Protein AF-A0A6N2CUM7-F1 (afdb_monomer)

Sequence (238 aa):
MTEKKLIKEIVDYFEENIFNNHVENSLKKNSKLKTYNINPIVVKYLSKVLEGAYTPEGVAKALYYPRVLGTSINTSFGTRIQNMFVELNLASGSLIKGMDIEFVDKIDDRKKWCQLKSGPNTINSEDVKPLIQKFTKTITLARTNNAFKGISNTDFIVGVLYGEPSELSMHYKTIDKTHPVIIGKEFWHRVTGFPNFYNKLVKELHKSINNVDTKNLINKGCDDLAKEIKSSPLFDFS

Secondary structure (DSSP, 8-state):
--HHHHHHHHHHHHIIIIIIHHHHHHHHTTT-GGG----HHHHHHHHHHHHSS--HHHHHHHHHHHIIIIIIHHHHHHHHHHHHHHHTTSSEEP-SBTB-EEEE-TTT--EEEEEEESSTT---HHHHHHHHHHHHHHHHHHHHTT-STT--GGGEEEEE-SS-GGG--HHHHHHHTTS-EEEHHHHHHHHHS-TTHHHHHHHHHHHHHTT---TTHHHHHHHHHHHHHHT-TT----

Solvent-accessible surface area (backbone atoms only — not comparable to full-atom values): 12873 Å² total; per-residue (Å²): 137,54,72,69,57,52,44,50,55,53,43,54,47,42,46,56,68,40,53,51,45,46,41,50,40,33,49,69,50,62,21,36,68,89,76,58,90,81,56,72,68,60,40,46,52,40,1,29,72,74,60,75,38,66,42,40,59,21,37,18,48,53,55,34,48,58,38,54,80,36,57,55,46,55,54,47,46,51,58,47,49,60,49,46,35,39,78,70,68,60,25,41,70,40,90,51,92,84,34,55,30,30,36,58,28,56,78,80,72,43,68,33,42,25,32,75,39,66,39,47,77,75,71,51,79,81,50,45,61,59,50,53,52,50,52,53,50,52,53,51,52,34,52,75,68,65,74,43,86,87,76,52,57,78,29,39,31,37,38,21,64,38,63,54,81,88,61,45,31,72,54,52,61,58,44,39,78,65,28,42,64,35,42,11,49,59,33,45,18,29,57,69,57,39,83,61,45,45,66,53,40,53,55,52,42,55,59,51,58,76,69,60,80,54,82,59,30,71,59,54,14,29,53,50,20,14,55,51,47,67,73,31,89,90,57,82,76,123

pLDDT: mean 94.92, std 4.49, range [71.44, 98.62]

Mean predicted aligned error: 4.07 Å

Foldseek 3Di:
DDLVVLLVLVLVLCQPQQQVVLLVCLQPPLLDPVNDDDDPVVLQVQLCVVPVARALLSSLCSRSCCCSVPDVRQVSVVVSVLVSCCVSVLFNQDPQPQFSTWAQFLPPRDIAREHEDAAQPRDDPVVQVVLLVSLVVVQVVCVVVVVDPPDALQRYEYEHAEDDPVSHDVSQVSNCVRYNYAYHQRSCCRSPVDNCSRVVSVVVSVVSVVPRDSVVSSVNSSVSSSVVSVPDPVDDRD

Nearest PDB structures (foldseek):
  4s3a-assembly1_A  TM=2.292E-01  e=5.883E-01  Thermus thermophilus HB8
  1yvu-assembly1_A  TM=3.284E-01  e=6.845E+00  Aquifex aeolicus VF5
  2y0f-assembly1_D  TM=1.874E-01  e=2.764E+00  Thermus thermophilus HB27
  8k2n-assembly1_B  TM=3.604E-01  e=9.944E+00  Lacticaseibacillus yichunensis

Structure (mmCIF, N/CA/C/O backbone):
data_AF-A0A6N2CUM7-F1
#
_entry.id   AF-A0A6N2CUM7-F1
#
loop_
_atom_site.group_PDB
_atom_site.id
_atom_site.type_symbol
_atom_site.label_atom_id
_atom_site.label_alt_id
_atom_site.label_comp_id
_atom_site.label_asym_id
_atom_site.label_entity_id
_atom_site.label_seq_id
_atom_site.pdbx_PDB_ins_code
_atom_site.Cartn_x
_atom_site.Cartn_y
_atom_site.Cartn_z
_atom_site.occupancy
_atom_site.B_iso_or_equiv
_atom_site.auth_seq_id
_atom_site.auth_comp_id
_atom_site.auth_asym_id
_atom_site.auth_atom_id
_atom_site.pdbx_PDB_model_num
ATOM 1 N N . MET A 1 1 ? -21.206 13.796 8.495 1.00 81.88 1 MET A N 1
ATOM 2 C CA . MET A 1 1 ? -20.864 13.472 7.091 1.00 81.88 1 MET A CA 1
ATOM 3 C C . MET A 1 1 ? -21.692 12.273 6.649 1.00 81.88 1 MET A C 1
ATOM 5 O O . MET A 1 1 ? -21.893 11.387 7.467 1.00 81.88 1 MET A O 1
ATOM 9 N N . THR A 1 2 ? -22.229 12.253 5.425 1.00 94.81 2 THR A N 1
ATOM 10 C CA . THR A 1 2 ? -23.015 11.105 4.927 1.00 94.81 2 THR A CA 1
ATOM 11 C C . THR A 1 2 ? -22.099 10.015 4.368 1.00 94.81 2 THR A C 1
ATOM 13 O O . THR A 1 2 ? -21.007 10.322 3.891 1.00 94.81 2 THR A O 1
ATOM 16 N N . GLU A 1 3 ? -22.559 8.758 4.365 1.00 97.25 3 GLU A N 1
ATOM 17 C CA . GLU A 1 3 ? -21.832 7.613 3.785 1.00 97.25 3 GLU A CA 1
ATOM 18 C C . GLU A 1 3 ? -21.384 7.897 2.341 1.00 97.25 3 GLU A C 1
ATOM 20 O O . GLU A 1 3 ? -20.215 7.741 2.002 1.00 97.25 3 GLU A O 1
ATOM 25 N N . LYS A 1 4 ? -22.302 8.396 1.499 1.00 97.69 4 LYS A N 1
ATOM 26 C CA . LYS A 1 4 ? -22.029 8.709 0.088 1.00 97.69 4 LYS A CA 1
ATOM 27 C C . LYS A 1 4 ? -20.972 9.803 -0.079 1.00 97.69 4 LYS A C 1
ATOM 29 O O . LYS A 1 4 ? -20.134 9.692 -0.968 1.00 97.69 4 LYS A O 1
ATOM 34 N N . LYS A 1 5 ? -21.020 10.854 0.750 1.00 97.62 5 LYS A N 1
ATOM 35 C CA . LYS A 1 5 ? -20.035 11.942 0.699 1.00 97.62 5 LYS A CA 1
ATOM 36 C C . LYS A 1 5 ? -18.646 11.425 1.075 1.00 97.62 5 LYS A C 1
ATOM 38 O O . LYS A 1 5 ? -17.705 11.679 0.338 1.00 97.62 5 LYS A O 1
ATOM 43 N N . LEU A 1 6 ? -18.552 10.640 2.147 1.00 97.88 6 LEU A N 1
ATOM 44 C CA . LEU A 1 6 ? -17.282 10.070 2.588 1.00 97.88 6 LEU A CA 1
ATOM 45 C C . LEU A 1 6 ? -16.686 9.104 1.550 1.00 97.88 6 LEU A C 1
ATOM 47 O O . LEU A 1 6 ? -15.494 9.166 1.280 1.00 97.88 6 LEU A O 1
ATOM 51 N N . ILE A 1 7 ? -17.503 8.242 0.931 1.00 98.44 7 ILE A N 1
ATOM 52 C CA . ILE A 1 7 ? -17.029 7.367 -0.157 1.00 98.44 7 ILE A CA 1
ATOM 53 C C . ILE A 1 7 ? -16.440 8.202 -1.292 1.00 98.44 7 ILE A C 1
ATOM 55 O O . ILE A 1 7 ? -15.363 7.875 -1.778 1.00 98.44 7 ILE A O 1
ATOM 59 N N . LYS A 1 8 ? -17.121 9.283 -1.693 1.00 98.19 8 LYS A N 1
ATOM 60 C CA . LYS A 1 8 ? -16.621 10.169 -2.747 1.00 98.19 8 LYS A CA 1
ATOM 61 C C . LYS A 1 8 ? -15.267 10.778 -2.368 1.00 98.19 8 LYS A C 1
ATOM 63 O O . LYS A 1 8 ? -14.346 10.699 -3.164 1.00 98.19 8 LYS A O 1
ATOM 68 N N . GLU A 1 9 ? -15.136 11.323 -1.160 1.00 98.25 9 GLU A N 1
ATOM 69 C CA . GLU A 1 9 ? -13.882 11.933 -0.691 1.00 98.25 9 GLU A CA 1
ATOM 70 C C . GLU A 1 9 ? -12.721 10.926 -0.654 1.00 98.25 9 GLU A C 1
ATOM 72 O O . GLU A 1 9 ? -11.610 11.255 -1.059 1.00 98.25 9 GLU A O 1
ATOM 77 N N . ILE A 1 10 ? -12.975 9.677 -0.242 1.00 97.88 10 ILE A N 1
ATOM 78 C CA . ILE A 1 10 ? -11.961 8.613 -0.295 1.00 97.88 10 ILE A CA 1
ATOM 79 C C . ILE A 1 10 ? -11.594 8.268 -1.745 1.00 97.88 10 ILE A C 1
ATOM 81 O O . ILE A 1 10 ? -10.416 8.098 -2.048 1.00 97.88 10 ILE A O 1
ATOM 85 N N . VAL A 1 11 ? -12.573 8.146 -2.645 1.00 98.12 11 VAL A N 1
ATOM 86 C CA . VAL A 1 11 ? -12.312 7.837 -4.062 1.00 98.12 11 VAL A CA 1
ATOM 87 C C . VAL A 1 11 ? -11.476 8.940 -4.711 1.00 98.12 11 VAL A C 1
ATOM 89 O O . VAL A 1 11 ? -10.449 8.631 -5.312 1.00 98.12 11 VAL A O 1
ATOM 92 N N . ASP A 1 12 ? -11.852 10.207 -4.512 1.00 97.88 12 ASP A N 1
ATOM 93 C CA . ASP A 1 12 ? -11.097 11.363 -5.008 1.00 97.88 12 ASP A CA 1
ATOM 94 C C . ASP A 1 12 ? -9.646 11.330 -4.476 1.00 97.88 12 ASP A C 1
ATOM 96 O O . ASP A 1 12 ? -8.687 11.525 -5.225 1.00 97.88 12 ASP A O 1
ATOM 100 N N . TYR A 1 13 ? -9.464 10.994 -3.190 1.00 97.94 13 TYR A N 1
ATOM 101 C CA . TYR A 1 13 ? -8.136 10.866 -2.588 1.00 97.94 13 TYR A CA 1
ATOM 102 C C . TYR A 1 13 ? -7.287 9.783 -3.266 1.00 97.94 13 TYR A C 1
ATOM 104 O O . TYR A 1 13 ? -6.101 10.001 -3.525 1.00 97.94 13 TYR A O 1
ATOM 112 N N . PHE A 1 14 ? -7.868 8.612 -3.547 1.00 97.19 14 PHE A N 1
ATOM 113 C CA . PHE A 1 14 ? -7.171 7.516 -4.225 1.00 97.19 14 PHE A CA 1
ATOM 114 C C . PHE A 1 14 ? -6.741 7.908 -5.639 1.00 97.19 14 PHE A C 1
ATOM 116 O O . PHE A 1 14 ? -5.598 7.639 -6.020 1.00 97.19 14 PHE A O 1
ATOM 123 N N . GLU A 1 15 ? -7.623 8.557 -6.398 1.00 96.75 15 GLU A N 1
ATOM 124 C CA . GLU A 1 15 ? -7.324 9.027 -7.752 1.00 96.75 15 GLU A CA 1
ATOM 125 C C . GLU A 1 15 ? -6.107 9.948 -7.764 1.00 96.75 15 GLU A C 1
ATOM 127 O O . GLU A 1 15 ? -5.138 9.700 -8.484 1.00 96.75 15 GLU A O 1
ATOM 132 N N . GLU A 1 16 ? -6.124 10.976 -6.921 1.00 95.94 16 GLU A N 1
ATOM 133 C CA . GLU A 1 16 ? -5.079 11.992 -6.891 1.00 95.94 16 GLU A CA 1
ATOM 134 C C . GLU A 1 16 ? -3.769 11.458 -6.294 1.00 95.94 16 GLU A C 1
ATOM 136 O O . GLU A 1 16 ? -2.702 11.522 -6.913 1.00 95.94 16 GLU A O 1
ATOM 141 N N . ASN A 1 17 ? -3.838 10.892 -5.089 1.00 96.00 17 ASN A N 1
ATOM 142 C CA . ASN A 1 17 ? -2.653 10.654 -4.269 1.00 96.00 17 ASN A CA 1
ATOM 143 C C . ASN A 1 17 ? -2.016 9.281 -4.486 1.00 96.00 17 ASN A C 1
ATOM 145 O O . ASN A 1 17 ? -0.839 9.090 -4.145 1.00 96.00 17 ASN A O 1
ATOM 149 N N . ILE A 1 18 ? -2.769 8.328 -5.043 1.00 96.06 18 ILE A N 1
ATOM 150 C CA . ILE A 1 18 ? -2.308 6.957 -5.269 1.00 96.06 18 ILE A CA 1
ATOM 151 C C . ILE A 1 18 ? -2.187 6.683 -6.765 1.00 96.06 18 ILE A C 1
ATOM 153 O O . ILE A 1 18 ? -1.074 6.431 -7.224 1.00 96.06 18 ILE A O 1
ATOM 157 N N . PHE A 1 19 ? -3.277 6.752 -7.531 1.00 96.44 19 PHE A N 1
ATOM 158 C CA . PHE A 1 19 ? -3.274 6.342 -8.939 1.00 96.44 19 PHE A CA 1
ATOM 159 C C . PHE A 1 19 ? -2.474 7.311 -9.815 1.00 96.44 19 PHE A C 1
ATOM 161 O O . PHE A 1 19 ? -1.460 6.917 -10.392 1.00 96.44 19 PHE A O 1
ATOM 168 N N . ASN A 1 20 ? -2.845 8.591 -9.850 1.00 95.81 20 ASN A N 1
ATOM 169 C CA . ASN A 1 20 ? -2.167 9.588 -10.683 1.00 95.81 20 ASN A CA 1
ATOM 170 C C . ASN A 1 20 ? -0.705 9.774 -10.262 1.00 95.81 20 ASN A C 1
ATOM 172 O O . ASN A 1 20 ? 0.204 9.762 -11.095 1.00 95.81 20 ASN A O 1
ATOM 176 N N . ASN A 1 21 ? -0.454 9.846 -8.955 1.00 95.69 21 ASN A N 1
ATOM 177 C CA . ASN A 1 21 ? 0.899 9.925 -8.417 1.00 95.69 21 ASN A CA 1
ATOM 178 C C . ASN A 1 21 ? 1.752 8.684 -8.768 1.00 95.69 21 ASN A C 1
ATOM 180 O O . ASN A 1 21 ? 2.948 8.813 -9.039 1.00 95.69 21 ASN A O 1
ATOM 184 N N . HIS A 1 22 ? 1.183 7.473 -8.796 1.00 97.31 22 HIS A N 1
ATOM 185 C CA . HIS A 1 22 ? 1.908 6.276 -9.245 1.00 97.31 22 HIS A CA 1
ATOM 186 C C . HIS A 1 22 ? 2.262 6.346 -10.731 1.00 97.31 22 HIS A C 1
ATOM 188 O O . HIS A 1 22 ? 3.413 6.067 -11.080 1.00 97.31 22 HIS A O 1
ATOM 194 N N . VAL A 1 23 ? 1.334 6.784 -11.587 1.00 97.62 23 VAL A N 1
ATOM 195 C CA . VAL A 1 23 ? 1.594 6.999 -13.021 1.0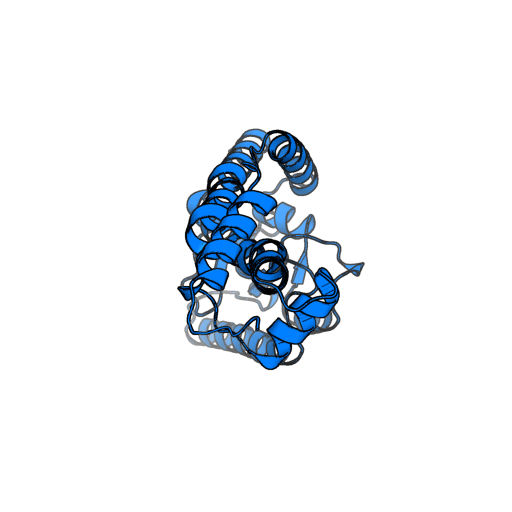0 97.62 23 VAL A CA 1
ATOM 196 C C . VAL A 1 23 ? 2.742 7.992 -13.215 1.00 97.62 23 VAL A C 1
ATOM 198 O O . VAL A 1 23 ? 3.698 7.716 -13.944 1.00 97.62 23 VAL A O 1
ATOM 201 N N . GLU A 1 24 ? 2.702 9.125 -12.515 1.00 97.12 24 GLU A N 1
ATOM 202 C CA . GLU A 1 24 ? 3.746 10.144 -12.607 1.00 97.12 24 GLU A CA 1
ATOM 203 C C . GLU A 1 24 ? 5.111 9.652 -12.127 1.00 97.12 24 GLU A C 1
ATOM 205 O O . GLU A 1 24 ? 6.117 9.843 -12.816 1.00 97.12 24 GLU A O 1
ATOM 210 N N . ASN A 1 25 ? 5.163 8.987 -10.973 1.00 96.94 25 ASN A N 1
ATOM 211 C CA . ASN A 1 25 ? 6.410 8.435 -10.449 1.00 96.94 25 ASN A CA 1
ATOM 212 C C . ASN A 1 25 ? 6.976 7.349 -11.364 1.00 96.94 25 ASN A C 1
ATOM 214 O O . ASN A 1 25 ? 8.194 7.269 -11.533 1.00 96.94 25 ASN A O 1
ATOM 218 N N . SER A 1 26 ? 6.110 6.555 -11.994 1.00 98.12 26 SER A N 1
ATOM 219 C CA . SER A 1 26 ? 6.511 5.530 -12.955 1.00 98.12 26 SER A CA 1
ATOM 220 C C . SER A 1 26 ? 7.220 6.138 -14.165 1.00 98.12 26 SER A C 1
ATOM 222 O O . SER A 1 26 ? 8.252 5.622 -14.592 1.00 98.12 26 SER A O 1
ATOM 224 N N . LEU A 1 27 ? 6.729 7.272 -14.666 1.00 97.81 27 LEU A N 1
ATOM 225 C CA . LEU A 1 27 ? 7.302 7.967 -15.821 1.00 97.81 27 LEU A CA 1
ATOM 226 C C . LEU A 1 27 ? 8.525 8.832 -15.486 1.00 97.81 27 LEU A C 1
ATOM 228 O O . LEU A 1 27 ? 9.425 8.948 -16.313 1.00 97.81 27 LEU A O 1
ATOM 232 N N . LYS A 1 28 ? 8.564 9.463 -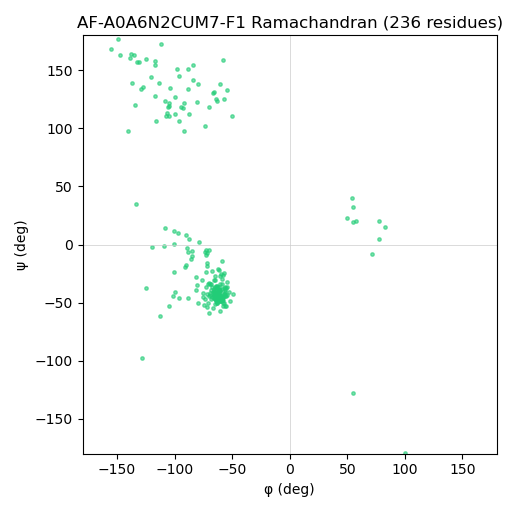14.306 1.00 96.31 28 LYS A N 1
ATOM 233 C CA . LYS A 1 28 ? 9.586 10.473 -13.965 1.00 96.31 28 LYS A CA 1
ATOM 234 C C . LYS A 1 28 ? 10.732 9.931 -13.115 1.00 96.31 28 LYS A C 1
ATOM 236 O O . LYS A 1 28 ? 11.875 10.339 -13.305 1.00 96.31 28 LYS A O 1
ATOM 241 N N . LYS A 1 29 ? 10.424 9.074 -12.138 1.00 96.81 29 LYS A N 1
ATOM 242 C CA . LYS A 1 29 ? 11.375 8.609 -11.117 1.00 96.81 29 LYS A CA 1
ATOM 243 C C . LYS A 1 29 ? 11.824 7.181 -11.384 1.00 96.81 29 LYS A C 1
ATOM 245 O O . LYS A 1 29 ? 13.019 6.923 -11.451 1.00 96.81 29 LYS A O 1
ATOM 250 N N . ASN A 1 30 ? 10.875 6.266 -11.560 1.00 97.38 30 ASN A N 1
ATOM 251 C CA . ASN A 1 30 ? 11.172 4.844 -11.724 1.00 97.38 30 ASN A CA 1
ATOM 252 C C . ASN A 1 30 ? 11.800 4.546 -13.095 1.00 97.38 30 ASN A C 1
ATOM 254 O O . ASN A 1 30 ? 12.445 3.522 -13.259 1.00 97.38 30 ASN A O 1
ATOM 258 N N . SER A 1 31 ? 11.675 5.439 -14.073 1.00 97.50 31 SER A N 1
ATOM 259 C CA . SER A 1 31 ? 12.351 5.331 -15.373 1.00 97.50 31 SER A CA 1
ATOM 260 C C . SER A 1 31 ? 13.830 5.746 -15.337 1.00 97.50 31 SER A C 1
ATOM 262 O O . SER A 1 31 ? 14.480 5.762 -16.376 1.00 97.50 31 SER A O 1
ATOM 264 N N . LYS A 1 32 ? 14.374 6.115 -14.166 1.00 98.06 32 LYS A N 1
ATOM 265 C CA . LYS A 1 32 ? 15.735 6.652 -14.026 1.00 98.06 32 LYS A CA 1
ATOM 266 C C . LYS A 1 32 ? 16.695 5.630 -13.451 1.00 98.06 32 LYS A C 1
ATOM 268 O O . LYS A 1 32 ? 16.524 5.196 -12.308 1.00 98.06 32 LYS A O 1
ATOM 273 N N . LEU A 1 33 ? 17.757 5.327 -14.197 1.00 97.56 33 LEU A N 1
ATOM 274 C CA . LEU A 1 33 ? 18.751 4.311 -13.850 1.00 97.56 33 LEU A CA 1
ATOM 275 C C . LEU A 1 33 ? 19.388 4.571 -12.480 1.00 97.56 33 LEU A C 1
ATOM 277 O O . LEU A 1 33 ? 19.532 3.656 -11.673 1.00 97.56 33 LEU A O 1
ATOM 281 N N . LYS A 1 34 ? 19.662 5.842 -12.162 1.00 96.88 34 LYS A N 1
ATOM 282 C CA . LYS A 1 34 ? 20.249 6.268 -10.878 1.00 96.88 34 LYS A CA 1
ATOM 283 C C . LYS A 1 34 ? 19.431 5.897 -9.633 1.00 96.88 34 LYS A C 1
ATOM 285 O O . LYS A 1 34 ? 19.924 6.033 -8.521 1.00 96.88 34 LYS A O 1
ATOM 290 N N . THR A 1 35 ? 18.166 5.505 -9.793 1.00 96.25 35 THR A N 1
ATOM 291 C CA . THR A 1 35 ? 17.285 5.129 -8.672 1.00 96.25 35 THR A CA 1
ATOM 292 C C . THR A 1 35 ? 17.369 3.646 -8.310 1.00 96.25 35 THR A C 1
ATOM 294 O O . THR A 1 35 ? 16.738 3.204 -7.345 1.00 96.25 35 THR A O 1
ATOM 297 N N . TYR A 1 36 ? 18.152 2.874 -9.063 1.00 96.75 36 TYR A N 1
ATOM 298 C CA . TYR A 1 36 ? 18.331 1.446 -8.865 1.00 96.75 36 TYR A CA 1
ATOM 299 C C . TYR A 1 36 ? 19.681 1.145 -8.219 1.00 96.75 36 TYR A C 1
ATOM 301 O O . TYR A 1 36 ? 20.715 1.653 -8.642 1.00 96.75 36 TYR A O 1
ATOM 309 N N . ASN A 1 37 ? 19.661 0.263 -7.220 1.00 95.00 37 ASN A N 1
ATOM 310 C CA . ASN A 1 37 ? 20.855 -0.428 -6.750 1.00 95.00 37 ASN A CA 1
ATOM 311 C C . ASN A 1 37 ? 20.897 -1.795 -7.441 1.00 95.00 37 ASN A C 1
ATOM 313 O O . ASN A 1 37 ? 20.054 -2.651 -7.164 1.00 95.00 37 ASN A O 1
ATOM 317 N N . ILE A 1 38 ? 21.799 -1.953 -8.406 1.00 96.00 38 ILE A N 1
ATOM 318 C CA . ILE A 1 38 ? 21.750 -3.049 -9.376 1.00 96.00 38 ILE A CA 1
ATOM 319 C C . ILE A 1 38 ? 22.714 -4.155 -8.962 1.00 96.00 38 ILE A C 1
ATOM 321 O O . ILE A 1 38 ? 23.905 -3.920 -8.785 1.00 96.00 38 ILE A O 1
ATOM 325 N N . ASN A 1 39 ? 22.206 -5.385 -8.878 1.00 95.69 39 ASN A N 1
ATOM 326 C CA . ASN A 1 39 ? 23.048 -6.573 -8.828 1.00 95.69 39 ASN A CA 1
ATOM 327 C C . ASN A 1 39 ? 23.352 -7.028 -10.272 1.00 95.69 39 ASN A C 1
ATOM 329 O O . ASN A 1 39 ? 22.428 -7.486 -10.955 1.00 95.69 39 ASN A O 1
ATOM 333 N N . PRO A 1 40 ? 24.609 -6.927 -10.746 1.00 92.94 40 PRO A N 1
ATOM 334 C CA . PRO A 1 40 ? 24.952 -7.171 -12.148 1.00 92.94 40 PRO A CA 1
ATOM 335 C C . PRO A 1 40 ? 24.743 -8.630 -12.581 1.00 92.94 40 PRO A C 1
ATOM 337 O O . PRO A 1 40 ? 24.388 -8.887 -13.730 1.00 92.94 40 PRO A O 1
ATOM 340 N N . ILE A 1 41 ? 24.897 -9.594 -11.666 1.00 95.12 41 ILE A N 1
ATOM 341 C CA . ILE A 1 41 ? 24.684 -11.017 -11.967 1.00 95.12 41 ILE A CA 1
ATOM 342 C C . ILE A 1 41 ? 23.190 -11.286 -12.162 1.00 95.12 41 ILE A C 1
ATOM 344 O O . ILE A 1 41 ? 22.774 -11.854 -13.173 1.00 95.12 41 ILE A O 1
ATOM 348 N N . VAL A 1 42 ? 22.374 -10.837 -11.204 1.00 97.12 42 VAL A N 1
ATOM 349 C CA . VAL A 1 42 ? 20.926 -11.080 -11.218 1.00 97.12 42 VAL A CA 1
ATOM 350 C C . VAL A 1 42 ? 20.276 -10.382 -12.407 1.00 97.12 42 VAL A C 1
ATOM 352 O O . VAL A 1 42 ? 19.462 -10.989 -13.096 1.00 97.12 42 VAL A O 1
ATOM 355 N N . VAL A 1 43 ? 20.654 -9.135 -12.703 1.00 97.00 43 VAL A N 1
ATOM 356 C CA . VAL A 1 43 ? 20.022 -8.386 -13.797 1.00 97.00 43 VAL A CA 1
ATOM 357 C C . VAL A 1 43 ? 20.360 -8.966 -15.175 1.00 97.00 43 VAL A C 1
ATOM 359 O O . VAL A 1 43 ? 19.492 -9.000 -16.044 1.00 97.00 43 VAL A O 1
ATOM 362 N N . LYS A 1 44 ? 21.575 -9.505 -15.369 1.00 97.31 44 LYS A N 1
ATOM 363 C CA . LYS A 1 44 ? 21.954 -10.211 -16.603 1.00 97.31 44 LYS A CA 1
ATOM 364 C C . LYS A 1 44 ? 21.141 -11.488 -16.792 1.00 97.31 44 LYS A C 1
ATOM 366 O O . LYS A 1 44 ? 20.637 -11.734 -17.887 1.00 97.31 44 LYS A O 1
ATOM 371 N N . TYR A 1 45 ? 20.975 -12.271 -15.726 1.00 98.25 45 TYR A N 1
ATOM 372 C CA . TYR A 1 45 ? 20.117 -13.455 -15.747 1.00 98.25 45 TYR A CA 1
ATOM 373 C C . TYR A 1 45 ? 18.660 -13.092 -16.065 1.00 98.25 45 TYR A C 1
ATOM 375 O O . TYR A 1 45 ? 18.071 -13.676 -16.969 1.00 98.25 45 TYR A O 1
ATOM 383 N N . LEU A 1 46 ? 18.094 -12.089 -15.390 1.00 98.25 46 LEU A N 1
ATOM 384 C CA . LEU A 1 46 ? 16.709 -11.670 -15.620 1.00 98.25 46 LEU A CA 1
ATOM 385 C C . LEU A 1 46 ? 16.489 -11.107 -17.030 1.00 98.25 46 LEU A C 1
ATOM 387 O O . LEU A 1 46 ? 15.464 -11.392 -17.638 1.00 98.25 46 LEU A O 1
ATOM 391 N N . SER A 1 47 ? 17.460 -10.377 -17.582 1.00 98.25 47 SER A N 1
ATOM 392 C CA . SER A 1 47 ? 17.438 -9.928 -18.980 1.00 98.25 47 SER A CA 1
ATOM 393 C C . SER A 1 47 ? 17.349 -11.123 -19.942 1.00 98.25 47 SER A C 1
ATOM 395 O O . SER A 1 47 ? 16.453 -11.168 -20.784 1.00 98.25 47 SER A O 1
ATOM 397 N N . LYS A 1 48 ? 18.174 -12.160 -19.727 1.00 97.88 48 LYS A N 1
ATOM 398 C CA . LYS A 1 48 ? 18.114 -13.420 -20.486 1.00 97.88 48 LYS A CA 1
ATOM 399 C C . LYS A 1 48 ? 16.776 -14.148 -20.332 1.00 97.88 48 LYS A C 1
ATOM 401 O O . LYS A 1 48 ? 16.296 -14.705 -21.311 1.00 97.88 48 LYS A O 1
ATOM 406 N N . VAL A 1 49 ? 16.175 -14.148 -19.142 1.00 98.25 49 VAL A N 1
ATOM 407 C CA . VAL A 1 49 ? 14.853 -14.759 -18.907 1.00 98.25 49 VAL A CA 1
ATOM 408 C C . VAL A 1 49 ? 13.749 -14.020 -19.666 1.00 98.25 49 VAL A C 1
ATOM 410 O O . VAL A 1 49 ? 12.853 -14.662 -20.202 1.00 98.25 49 VAL A O 1
ATOM 413 N N . LEU A 1 50 ? 13.805 -12.688 -19.713 1.00 97.56 50 LEU A N 1
ATOM 414 C CA . LEU A 1 50 ? 12.754 -11.859 -20.309 1.00 97.56 50 LEU A CA 1
ATOM 415 C C . LEU A 1 50 ? 12.866 -11.756 -21.837 1.00 97.56 50 LEU A C 1
ATOM 417 O O . LEU A 1 50 ? 11.846 -11.806 -22.514 1.00 97.56 50 LEU A O 1
ATOM 421 N N . GLU A 1 51 ? 14.084 -11.647 -22.377 1.00 96.50 51 GLU A N 1
ATOM 422 C CA . GLU A 1 51 ? 14.327 -11.372 -23.805 1.00 96.50 51 GLU A CA 1
ATOM 423 C C . GLU A 1 51 ? 15.126 -12.470 -24.529 1.00 96.50 51 GLU A C 1
ATOM 425 O O . GLU A 1 51 ? 15.436 -12.335 -25.710 1.00 96.50 51 GLU A O 1
ATOM 430 N N . GLY A 1 52 ? 15.561 -13.531 -23.842 1.00 97.38 52 GLY A N 1
ATOM 431 C CA . GLY A 1 52 ? 16.470 -14.547 -24.405 1.00 97.38 52 GLY A CA 1
ATOM 432 C C . GLY A 1 52 ? 17.916 -14.062 -24.611 1.00 97.38 52 GLY A C 1
ATOM 433 O O . GLY A 1 52 ? 1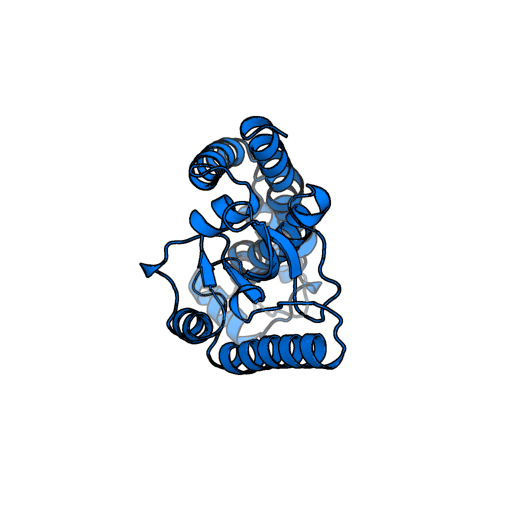8.832 -14.849 -24.876 1.00 97.38 52 GLY A O 1
ATOM 434 N N . ALA A 1 53 ? 18.173 -12.767 -24.433 1.00 97.25 53 ALA A N 1
ATOM 435 C CA . ALA A 1 53 ? 19.463 -12.123 -24.636 1.00 97.25 53 ALA A CA 1
ATOM 436 C C . ALA A 1 53 ? 19.801 -11.163 -23.490 1.00 97.25 53 ALA A C 1
ATOM 438 O O . ALA A 1 53 ? 18.945 -10.816 -22.688 1.00 97.25 53 ALA A O 1
ATOM 439 N N . TYR A 1 54 ? 21.077 -10.782 -23.384 1.00 97.62 54 TYR A N 1
ATOM 440 C CA . TYR A 1 54 ? 21.482 -9.728 -22.461 1.00 97.62 54 TYR A CA 1
ATOM 441 C C . TYR A 1 54 ? 21.431 -8.413 -23.231 1.00 97.62 54 TYR A C 1
ATOM 443 O O . TYR A 1 54 ? 22.332 -8.130 -24.013 1.00 97.62 54 TYR A O 1
ATOM 451 N N . THR A 1 55 ? 20.336 -7.675 -23.075 1.00 98.25 55 THR A N 1
ATOM 452 C CA . THR A 1 55 ? 20.052 -6.449 -23.837 1.00 98.25 55 THR A CA 1
ATOM 453 C C . THR A 1 55 ? 19.644 -5.305 -22.911 1.00 98.25 55 THR A C 1
ATOM 455 O O . THR A 1 55 ? 19.144 -5.566 -21.805 1.00 98.25 55 THR A O 1
ATOM 458 N N . PRO A 1 56 ? 19.804 -4.038 -23.345 1.00 98.38 56 PRO A N 1
ATOM 459 C CA . PRO A 1 56 ? 19.299 -2.885 -22.606 1.00 98.38 56 PRO A CA 1
ATOM 460 C C . PRO A 1 56 ? 17.813 -3.004 -22.253 1.00 98.38 56 PRO A C 1
ATOM 462 O O . PRO A 1 56 ? 17.422 -2.710 -21.125 1.00 98.38 56 PRO A O 1
ATOM 465 N N . GLU A 1 57 ? 16.994 -3.498 -23.180 1.00 98.38 57 GLU A N 1
ATOM 466 C CA . GLU A 1 57 ? 15.554 -3.688 -23.012 1.00 98.38 57 GLU A CA 1
ATOM 467 C C . GLU A 1 57 ? 15.256 -4.754 -21.953 1.00 98.38 57 GLU A C 1
ATOM 469 O O . GLU A 1 57 ? 14.430 -4.534 -21.067 1.00 98.38 57 GLU A O 1
ATOM 474 N N . GLY A 1 58 ? 15.969 -5.885 -21.978 1.00 98.38 58 GLY A N 1
ATOM 475 C CA . GLY A 1 58 ? 15.790 -6.940 -20.982 1.00 98.38 58 GLY A CA 1
ATOM 476 C C . GLY A 1 58 ? 16.216 -6.496 -19.583 1.00 98.38 58 GLY A C 1
ATOM 477 O O . GLY A 1 58 ? 15.535 -6.800 -18.603 1.00 98.38 58 GLY A O 1
ATOM 478 N N . VAL A 1 59 ? 17.305 -5.724 -19.475 1.00 98.50 59 VAL A N 1
ATOM 479 C CA . VA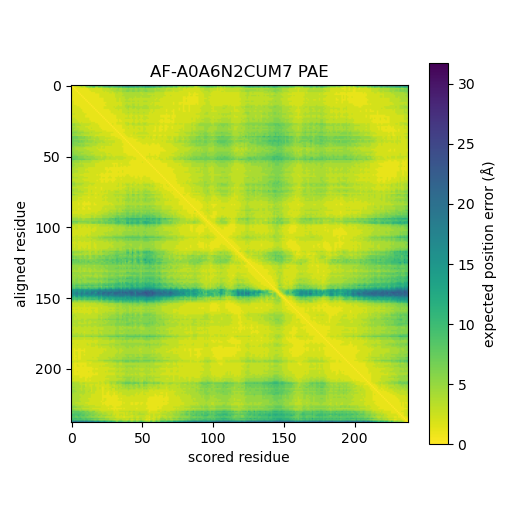L A 1 59 ? 17.733 -5.115 -18.202 1.00 98.50 59 VAL A CA 1
ATOM 480 C C . VAL A 1 59 ? 16.692 -4.101 -17.720 1.00 98.50 59 VAL A C 1
ATOM 482 O O . VAL A 1 59 ? 16.333 -4.110 -16.542 1.00 98.50 59 VAL A O 1
ATOM 485 N N . ALA A 1 60 ? 16.159 -3.265 -18.615 1.00 98.62 60 ALA A N 1
ATOM 486 C CA . ALA A 1 60 ? 15.124 -2.296 -18.275 1.00 98.62 60 ALA A CA 1
ATOM 487 C C . ALA A 1 60 ? 13.866 -2.986 -17.740 1.00 98.62 60 ALA A C 1
ATOM 489 O O . ALA A 1 60 ? 13.404 -2.627 -16.660 1.00 98.62 60 ALA A O 1
ATOM 490 N N . LYS A 1 61 ? 13.360 -4.025 -18.416 1.00 98.56 61 LYS A N 1
ATOM 491 C CA . LYS A 1 61 ? 12.195 -4.805 -17.960 1.00 98.56 61 LYS A CA 1
ATOM 492 C C . LYS A 1 61 ? 12.444 -5.450 -16.594 1.00 98.56 61 LYS A C 1
ATOM 494 O O . LYS A 1 61 ? 11.596 -5.349 -15.705 1.00 98.56 61 LYS A O 1
ATOM 499 N N . ALA A 1 62 ? 13.628 -6.039 -16.398 1.00 98.19 62 ALA A N 1
ATOM 500 C CA . ALA A 1 62 ? 14.025 -6.685 -15.146 1.00 98.19 62 ALA A CA 1
ATOM 501 C C . ALA A 1 62 ? 14.047 -5.726 -13.945 1.00 98.19 62 ALA A C 1
ATOM 503 O O . ALA A 1 62 ? 13.748 -6.135 -12.824 1.00 98.19 62 ALA A O 1
ATOM 504 N N . LEU A 1 63 ? 14.395 -4.457 -14.162 1.00 98.25 63 LEU A N 1
ATOM 505 C CA . LEU A 1 63 ? 14.430 -3.438 -13.111 1.00 98.25 63 LEU A CA 1
ATOM 506 C C . LEU A 1 63 ? 13.077 -2.731 -12.948 1.00 98.25 63 LEU A C 1
ATOM 508 O O . LEU A 1 63 ? 12.585 -2.558 -11.829 1.00 98.25 63 LEU A O 1
ATOM 512 N N . TYR A 1 64 ? 12.470 -2.331 -14.063 1.00 98.50 64 TYR A N 1
ATOM 513 C CA . TYR A 1 64 ? 11.306 -1.457 -14.100 1.00 98.50 64 TYR A CA 1
ATOM 514 C C . TYR A 1 64 ? 10.027 -2.169 -13.665 1.00 98.50 64 TYR A C 1
ATOM 516 O O . TYR A 1 64 ? 9.294 -1.640 -12.827 1.00 98.50 64 TYR A O 1
ATOM 524 N N . TYR A 1 65 ? 9.759 -3.379 -14.170 1.00 98.06 65 TYR A N 1
ATOM 525 C CA . TYR A 1 65 ? 8.501 -4.071 -13.871 1.00 98.06 65 TYR A CA 1
ATOM 526 C C . TYR A 1 65 ? 8.349 -4.388 -12.378 1.00 98.06 65 TYR A C 1
ATOM 528 O O . TYR A 1 65 ? 7.335 -3.979 -11.806 1.00 98.06 65 TYR A O 1
ATOM 536 N N . PRO A 1 66 ? 9.336 -4.993 -11.683 1.00 97.00 66 PRO A N 1
ATOM 537 C CA . PRO A 1 66 ? 9.200 -5.260 -10.249 1.00 97.00 66 PRO A CA 1
ATOM 538 C C . PRO A 1 66 ? 9.112 -3.980 -9.407 1.00 97.00 66 PRO A C 1
ATOM 540 O O . PRO A 1 66 ? 8.458 -3.950 -8.358 1.00 97.00 66 PRO A O 1
ATOM 543 N N . ARG A 1 67 ? 9.757 -2.895 -9.858 1.00 97.19 67 ARG A N 1
ATOM 544 C CA . ARG A 1 67 ? 9.671 -1.589 -9.199 1.00 97.19 67 ARG A CA 1
ATOM 545 C C . ARG A 1 67 ? 8.266 -1.011 -9.312 1.00 97.19 67 ARG A C 1
ATOM 547 O O . ARG A 1 67 ? 7.685 -0.652 -8.291 1.00 97.19 67 ARG A O 1
ATOM 554 N N . VAL A 1 68 ? 7.738 -0.904 -10.526 1.00 97.25 68 VAL A N 1
ATOM 555 C CA . VAL A 1 68 ? 6.475 -0.213 -10.816 1.00 97.25 68 VAL A CA 1
ATOM 556 C C . VAL A 1 68 ? 5.265 -1.030 -10.383 1.00 97.25 68 VAL A C 1
ATOM 558 O O . VAL A 1 68 ? 4.379 -0.479 -9.732 1.00 97.25 68 VAL A O 1
ATOM 561 N N . LEU A 1 69 ? 5.249 -2.328 -10.690 1.00 96.81 69 LEU A N 1
ATOM 562 C CA . LEU A 1 69 ? 4.127 -3.232 -10.408 1.00 96.81 69 LEU A CA 1
ATOM 563 C C . LEU A 1 69 ? 4.158 -3.814 -8.988 1.00 96.81 69 LEU A C 1
ATOM 565 O O . LEU A 1 69 ? 3.233 -4.512 -8.587 1.00 96.81 69 LEU A O 1
ATOM 569 N N . GLY A 1 70 ? 5.220 -3.541 -8.229 1.00 95.31 70 GLY A N 1
ATOM 570 C CA . GLY A 1 70 ? 5.395 -4.041 -6.871 1.00 95.31 70 GLY A CA 1
ATOM 571 C C . GLY A 1 70 ? 5.716 -2.922 -5.893 1.00 95.31 70 GLY A C 1
ATOM 572 O O . GLY A 1 70 ? 4.834 -2.238 -5.376 1.00 95.31 70 GLY A O 1
ATOM 573 N N . THR A 1 71 ? 7.003 -2.749 -5.600 1.00 93.38 71 THR A N 1
ATOM 574 C CA . THR A 1 71 ? 7.451 -1.923 -4.462 1.00 93.38 71 THR A CA 1
ATOM 575 C C . THR A 1 71 ? 6.950 -0.477 -4.514 1.00 93.38 71 THR A C 1
ATOM 577 O O . THR A 1 71 ? 6.482 0.032 -3.500 1.00 93.38 71 THR A O 1
ATOM 580 N N . SER A 1 72 ? 6.978 0.181 -5.677 1.00 93.81 72 SER A N 1
ATOM 581 C CA . SER A 1 72 ? 6.579 1.588 -5.805 1.00 93.81 72 SER A CA 1
ATOM 582 C C . SER A 1 72 ? 5.108 1.815 -5.460 1.00 93.81 72 SER A C 1
ATOM 584 O O . SER A 1 72 ? 4.802 2.759 -4.731 1.00 93.81 72 SER A O 1
ATOM 586 N N . ILE A 1 73 ? 4.198 0.983 -5.981 1.00 94.62 73 ILE A N 1
ATOM 587 C CA . ILE A 1 73 ? 2.765 1.129 -5.704 1.00 94.62 73 ILE A CA 1
ATOM 588 C C . ILE A 1 73 ? 2.441 0.720 -4.266 1.00 94.62 73 ILE A C 1
ATOM 590 O O . ILE A 1 73 ? 1.743 1.459 -3.580 1.00 94.62 73 ILE A O 1
ATOM 594 N N . ASN A 1 74 ? 3.016 -0.380 -3.769 1.00 91.44 74 ASN A N 1
ATOM 595 C CA . ASN A 1 74 ? 2.730 -0.889 -2.424 1.00 91.44 74 ASN A CA 1
ATOM 596 C C . ASN A 1 74 ? 3.202 0.067 -1.321 1.00 91.44 74 ASN A C 1
ATOM 598 O O . ASN A 1 74 ? 2.477 0.299 -0.354 1.00 91.44 74 ASN A O 1
ATOM 602 N N . THR A 1 75 ? 4.387 0.668 -1.474 1.00 88.75 75 THR A N 1
ATOM 603 C CA . THR A 1 75 ? 4.867 1.690 -0.535 1.00 88.75 75 THR A CA 1
ATOM 604 C C . THR A 1 75 ? 3.978 2.931 -0.573 1.00 88.75 75 THR A C 1
ATOM 606 O O . THR A 1 75 ? 3.556 3.403 0.480 1.00 88.75 75 THR A O 1
ATOM 609 N N . SER A 1 76 ? 3.650 3.433 -1.772 1.00 89.88 76 SER A N 1
ATOM 610 C CA . SER A 1 76 ? 2.771 4.600 -1.916 1.00 89.88 76 SER A CA 1
ATOM 611 C C . SER A 1 76 ? 1.402 4.341 -1.293 1.00 89.88 76 SER A C 1
ATOM 613 O O . SER A 1 76 ? 0.904 5.178 -0.549 1.00 89.88 76 SER A O 1
ATOM 615 N N . PHE A 1 77 ? 0.818 3.169 -1.544 1.00 91.81 77 PHE A N 1
ATOM 616 C CA . PHE A 1 77 ? -0.472 2.775 -0.992 1.00 91.81 77 PHE A CA 1
ATOM 617 C C . PHE A 1 77 ? -0.460 2.810 0.540 1.00 91.81 77 PHE A C 1
ATOM 619 O O . PHE A 1 77 ? -1.277 3.502 1.138 1.00 91.81 77 PHE A O 1
ATOM 626 N N . GLY A 1 78 ? 0.500 2.138 1.187 1.00 88.44 78 GLY A N 1
ATOM 627 C CA . GLY A 1 78 ? 0.589 2.107 2.650 1.00 88.44 78 GLY A CA 1
ATOM 628 C C . GLY A 1 78 ? 0.693 3.502 3.277 1.00 88.44 78 GLY A C 1
ATOM 629 O O . GLY A 1 78 ? -0.100 3.846 4.152 1.00 88.44 78 GLY A O 1
ATOM 630 N N . THR A 1 79 ? 1.622 4.329 2.788 1.00 90.56 79 THR A N 1
ATOM 631 C CA . THR A 1 79 ? 1.832 5.689 3.312 1.00 90.56 79 THR A CA 1
ATOM 632 C C . THR A 1 79 ? 0.631 6.599 3.063 1.00 90.56 79 THR A C 1
ATOM 634 O O . THR A 1 79 ? 0.205 7.324 3.959 1.00 90.56 79 THR A O 1
ATOM 637 N N . ARG A 1 80 ? 0.056 6.567 1.856 1.00 94.75 80 ARG A N 1
ATOM 638 C CA . ARG A 1 80 ? -1.066 7.441 1.499 1.00 94.75 80 ARG A CA 1
ATOM 639 C C . ARG A 1 80 ? -2.343 7.074 2.231 1.00 94.75 80 ARG A C 1
ATOM 641 O O . ARG A 1 80 ? -3.071 7.979 2.609 1.00 94.75 80 ARG A O 1
ATOM 648 N N . ILE A 1 81 ? -2.598 5.795 2.504 1.00 93.19 81 ILE A N 1
ATOM 649 C CA . ILE A 1 81 ? -3.767 5.431 3.307 1.00 93.19 81 ILE A CA 1
ATOM 650 C C . ILE A 1 81 ? -3.646 5.981 4.725 1.00 93.19 81 ILE A C 1
ATOM 652 O O . ILE A 1 81 ? -4.597 6.583 5.210 1.00 93.19 81 ILE A O 1
ATOM 656 N N . GLN A 1 82 ? -2.496 5.828 5.385 1.00 91.50 82 GLN A N 1
ATOM 657 C CA . GLN A 1 82 ? -2.319 6.394 6.725 1.00 91.50 82 GLN A CA 1
ATOM 658 C C . GLN A 1 82 ? -2.605 7.903 6.741 1.00 91.50 82 GLN A C 1
ATOM 660 O O . GLN A 1 82 ? -3.340 8.376 7.606 1.00 91.50 82 GLN A O 1
ATOM 665 N N . ASN A 1 83 ? -2.091 8.634 5.751 1.00 95.00 83 ASN A N 1
ATOM 666 C CA . ASN A 1 83 ? -2.348 10.064 5.609 1.00 95.00 83 ASN A CA 1
ATOM 667 C C . ASN A 1 83 ? -3.830 10.362 5.345 1.00 95.00 83 ASN A C 1
ATOM 669 O O . ASN A 1 83 ? -4.396 11.235 5.992 1.00 95.00 83 ASN A O 1
ATOM 673 N N . MET A 1 84 ? -4.482 9.591 4.472 1.00 96.88 84 MET A N 1
ATOM 674 C CA . MET A 1 84 ? -5.907 9.720 4.157 1.00 96.88 84 MET A CA 1
ATOM 675 C C . MET A 1 84 ? -6.786 9.657 5.408 1.00 96.88 84 MET A C 1
ATOM 677 O O . MET A 1 84 ? -7.713 10.451 5.546 1.00 96.88 84 MET A O 1
ATOM 681 N N . PHE A 1 85 ? -6.501 8.726 6.328 1.00 97.00 85 PHE A N 1
ATOM 682 C CA . PHE A 1 85 ? -7.262 8.614 7.574 1.00 97.00 85 PHE A CA 1
ATOM 683 C C . PHE A 1 85 ? -7.242 9.924 8.372 1.00 97.00 85 PHE A C 1
ATOM 685 O O . PHE A 1 85 ? -8.261 10.300 8.950 1.00 97.00 85 PHE A O 1
ATOM 692 N N . VAL A 1 86 ? -6.106 10.621 8.366 1.00 96.00 86 VAL A N 1
ATOM 693 C CA . VAL A 1 86 ? -5.918 11.892 9.071 1.00 96.00 86 VAL A CA 1
ATOM 694 C C . VAL A 1 86 ? -6.511 13.061 8.287 1.00 96.00 86 VAL A C 1
ATOM 696 O O . VAL A 1 86 ? -7.302 13.823 8.833 1.00 96.00 86 VAL A O 1
ATOM 699 N N . GLU A 1 87 ? -6.182 13.184 7.002 1.00 96.62 87 GLU A N 1
ATOM 700 C CA . GLU A 1 87 ? -6.607 14.298 6.143 1.00 96.62 87 GLU A CA 1
ATOM 701 C C . GLU A 1 87 ? -8.134 14.354 5.966 1.00 96.62 87 GLU A C 1
ATOM 703 O O . GLU A 1 87 ? -8.718 15.437 5.955 1.00 96.62 87 GLU A O 1
ATOM 708 N N . LEU A 1 88 ? -8.800 13.194 5.902 1.00 96.50 88 LEU A N 1
ATOM 709 C CA . LEU A 1 88 ? -10.262 13.096 5.789 1.00 96.50 88 LEU A CA 1
ATOM 710 C C . LEU A 1 88 ? -10.982 13.033 7.147 1.00 96.50 88 LEU A C 1
ATOM 712 O O . LEU A 1 88 ? -12.189 12.795 7.194 1.00 96.50 88 LEU A O 1
ATOM 716 N N . ASN A 1 89 ? -10.270 13.245 8.260 1.00 95.69 89 ASN A N 1
ATOM 717 C CA . ASN A 1 89 ? -10.817 13.198 9.622 1.00 95.69 89 ASN A CA 1
ATOM 718 C C . ASN A 1 89 ? -11.547 11.879 9.964 1.00 95.69 89 ASN A C 1
ATOM 720 O O . ASN A 1 89 ? -12.511 11.867 10.733 1.00 95.69 89 ASN A O 1
ATOM 724 N N . LEU A 1 90 ? -11.094 10.755 9.398 1.00 95.94 90 LEU A N 1
ATOM 725 C CA . LEU A 1 90 ? -11.544 9.411 9.784 1.00 95.94 90 LEU A CA 1
ATOM 726 C C . LEU A 1 90 ? -10.912 8.977 11.112 1.00 95.94 90 LEU A C 1
ATOM 728 O O . LEU A 1 90 ? -11.503 8.210 11.870 1.00 95.94 90 LEU A O 1
ATOM 732 N N . ALA A 1 91 ? -9.703 9.465 11.375 1.00 97.00 91 ALA A N 1
ATOM 733 C CA . ALA A 1 91 ? -8.932 9.240 12.584 1.00 97.00 91 ALA A CA 1
ATOM 734 C C . ALA A 1 91 ? -7.942 10.398 12.791 1.00 97.00 91 ALA A C 1
ATOM 736 O O . ALA A 1 91 ? -7.703 11.192 11.888 1.00 97.00 91 ALA A O 1
ATOM 737 N N . SER A 1 92 ? -7.326 10.488 13.965 1.00 96.88 92 SER A N 1
ATOM 738 C CA . SER A 1 92 ? -6.174 11.367 14.202 1.00 96.88 92 SER A CA 1
ATOM 739 C C . SER A 1 92 ? -4.872 10.580 14.099 1.00 96.88 92 SER A C 1
ATOM 741 O O . SER A 1 92 ? -4.847 9.401 14.447 1.00 96.88 92 SER A O 1
ATOM 743 N N . GLY A 1 93 ? -3.771 11.216 13.697 1.00 95.00 93 GLY A N 1
ATOM 744 C CA . GLY A 1 93 ? -2.446 10.599 13.814 1.00 95.00 93 GLY A CA 1
ATOM 745 C C . GLY A 1 93 ? -2.123 10.288 15.278 1.00 95.00 93 GLY A C 1
ATOM 746 O O . GLY A 1 93 ? -2.431 11.092 16.161 1.00 95.00 93 GLY A O 1
ATOM 747 N N . SER A 1 94 ? -1.540 9.120 15.555 1.00 92.81 94 SER A N 1
ATOM 748 C CA . SER A 1 94 ? -1.234 8.751 16.939 1.00 92.81 94 SER A CA 1
ATOM 749 C C . SER A 1 94 ? 0.037 9.423 17.456 1.00 92.81 94 SER A C 1
ATOM 751 O O . SER A 1 94 ? 1.064 9.455 16.781 1.00 92.81 94 SER A O 1
ATOM 753 N N . LEU A 1 95 ? -0.014 9.900 18.702 1.00 88.75 95 LEU A N 1
ATOM 754 C CA . LEU A 1 95 ? 1.170 10.373 19.434 1.00 88.75 95 LEU A CA 1
ATOM 755 C C . LEU A 1 95 ? 1.913 9.225 20.134 1.00 88.75 95 LEU A C 1
ATOM 757 O O . LEU A 1 95 ? 3.024 9.398 20.639 1.00 88.75 95 LEU A O 1
ATOM 761 N N . ILE A 1 96 ? 1.308 8.036 20.176 1.00 87.44 96 ILE A N 1
ATOM 762 C CA . ILE A 1 96 ? 1.912 6.849 20.765 1.00 87.44 96 ILE A CA 1
ATOM 763 C C . ILE A 1 96 ? 2.884 6.242 19.763 1.00 87.44 96 ILE A C 1
ATOM 765 O O . ILE A 1 96 ? 2.508 5.840 18.663 1.00 87.44 96 ILE A O 1
ATOM 769 N N . LYS A 1 97 ? 4.149 6.103 20.181 1.00 84.38 97 LYS A N 1
ATOM 770 C CA . LYS A 1 97 ? 5.216 5.557 19.340 1.00 84.38 97 LYS A CA 1
ATOM 771 C C . LYS A 1 97 ? 4.798 4.229 18.708 1.00 84.38 97 LYS A C 1
ATOM 773 O O . LYS A 1 97 ? 4.765 3.189 19.366 1.00 84.38 97 LYS A O 1
ATOM 778 N N . GLY A 1 98 ? 4.599 4.270 17.391 1.00 82.31 98 GLY A N 1
ATOM 779 C CA . GLY A 1 98 ? 4.342 3.113 16.548 1.00 82.31 98 GLY A CA 1
ATOM 780 C C . GLY A 1 98 ? 2.917 2.607 16.477 1.00 82.31 98 GLY A C 1
ATOM 781 O O . GLY A 1 98 ? 2.731 1.471 16.047 1.00 82.31 98 GLY A O 1
ATOM 782 N N . MET A 1 99 ? 1.976 3.419 16.935 1.00 92.31 99 MET A N 1
ATOM 783 C CA . MET A 1 99 ? 0.617 3.417 16.423 1.00 92.31 99 MET A CA 1
ATOM 784 C C . MET A 1 99 ? 0.574 4.377 15.236 1.00 92.31 99 MET A C 1
ATOM 786 O O . MET A 1 99 ? 1.334 5.345 15.202 1.00 92.31 99 MET A O 1
ATOM 790 N N . ASP A 1 100 ? -0.312 4.115 14.284 1.00 95.06 100 ASP A N 1
ATOM 791 C CA . ASP A 1 100 ? -0.442 4.951 13.093 1.00 95.06 100 ASP A CA 1
ATOM 792 C C . ASP A 1 100 ? -1.562 5.972 13.281 1.00 95.06 100 ASP A C 1
ATOM 794 O O . ASP A 1 100 ? -1.367 7.163 13.031 1.00 95.06 100 ASP A O 1
ATOM 798 N N . ILE A 1 101 ? -2.714 5.517 13.787 1.00 96.69 101 ILE A N 1
ATOM 799 C CA . ILE A 1 101 ? -3.910 6.342 13.963 1.00 96.69 101 ILE A CA 1
ATOM 800 C C . ILE A 1 101 ? -4.623 6.069 15.293 1.00 96.69 101 ILE A C 1
ATOM 802 O O . ILE A 1 101 ? -4.470 5.009 15.905 1.00 96.69 101 ILE A O 1
ATOM 806 N N . GLU A 1 102 ? -5.456 7.017 15.707 1.00 96.88 102 GLU A N 1
ATOM 807 C CA . GLU A 1 102 ? -6.373 6.916 16.839 1.00 96.88 102 GLU A CA 1
ATOM 808 C C . GLU A 1 102 ? -7.780 7.322 16.404 1.00 96.88 102 GLU A C 1
ATOM 810 O O . GLU A 1 102 ? -7.955 8.349 15.749 1.00 96.88 102 GLU A O 1
ATOM 815 N N . PHE A 1 103 ? -8.795 6.547 16.775 1.00 97.56 103 PHE A N 1
ATOM 816 C CA . PHE A 1 103 ? -10.189 6.858 16.448 1.00 97.56 103 PHE A CA 1
ATOM 817 C C . PHE A 1 103 ? -11.137 6.373 17.544 1.00 97.56 103 PHE A C 1
ATOM 819 O O . PHE A 1 103 ? -10.755 5.564 18.386 1.00 97.56 103 PHE A O 1
ATOM 826 N N . VAL A 1 104 ? -12.369 6.880 17.553 1.00 97.69 104 VAL A N 1
ATOM 827 C CA . VAL A 1 104 ? -13.449 6.338 18.390 1.00 97.69 104 VAL A CA 1
ATOM 828 C C . VAL A 1 104 ? -14.207 5.315 17.558 1.00 97.69 104 VAL A C 1
ATOM 830 O O . VAL A 1 104 ? -14.768 5.670 16.518 1.00 97.69 104 VAL A O 1
ATOM 833 N N . ASP A 1 105 ? -14.186 4.062 17.999 1.00 97.88 105 ASP A N 1
ATOM 834 C CA . ASP A 1 105 ? -14.899 2.966 17.349 1.00 97.88 105 ASP A CA 1
ATOM 835 C C . ASP A 1 105 ? -16.407 3.237 17.392 1.00 97.88 105 ASP A C 1
ATOM 837 O O . ASP A 1 105 ? -16.993 3.453 18.449 1.00 97.88 105 ASP A O 1
ATOM 841 N N . LYS A 1 106 ? -17.041 3.247 16.221 1.00 97.88 106 LYS A N 1
ATOM 842 C CA . LYS A 1 106 ? -18.464 3.565 16.065 1.00 97.88 106 LYS A CA 1
ATOM 843 C C . LYS A 1 106 ? -19.400 2.471 16.573 1.00 97.88 106 LYS A C 1
ATOM 845 O O . LYS A 1 106 ? -20.607 2.693 16.586 1.00 97.88 106 LYS A O 1
ATOM 850 N N . ILE A 1 107 ? -18.866 1.315 16.962 1.00 97.56 107 ILE A N 1
ATOM 851 C CA . ILE A 1 107 ? -19.632 0.163 17.438 1.00 97.56 107 ILE A CA 1
ATOM 852 C C . ILE A 1 107 ? -19.598 0.067 18.961 1.00 97.56 107 ILE A C 1
ATOM 854 O O . ILE A 1 107 ? -20.639 -0.172 19.566 1.00 97.56 107 ILE A O 1
ATOM 858 N N . ASP A 1 108 ? -18.427 0.244 19.581 1.00 96.31 108 ASP A N 1
ATOM 859 C CA . ASP A 1 108 ? -18.270 0.119 21.040 1.00 96.31 108 ASP A CA 1
ATOM 860 C C . ASP A 1 108 ? -18.012 1.445 21.780 1.00 96.31 108 ASP A C 1
ATOM 862 O O . ASP A 1 108 ? -17.923 1.441 23.008 1.00 96.31 108 ASP A O 1
ATOM 866 N N . ASP A 1 109 ? -17.924 2.567 21.054 1.00 96.06 109 ASP A N 1
ATOM 867 C CA . ASP A 1 109 ? -17.682 3.930 21.558 1.00 96.06 109 ASP A CA 1
ATOM 868 C C . ASP A 1 109 ? -16.379 4.086 22.367 1.00 96.06 109 ASP A C 1
ATOM 870 O O . ASP A 1 109 ? -16.189 5.034 23.132 1.00 96.06 109 ASP A O 1
ATOM 874 N N . ARG A 1 110 ? -15.427 3.158 22.199 1.00 95.50 110 ARG A N 1
ATOM 875 C CA . ARG A 1 110 ? -14.115 3.232 22.847 1.00 95.50 110 ARG A CA 1
ATOM 876 C C . ARG A 1 110 ? -13.084 3.840 21.914 1.00 95.50 110 ARG A C 1
ATOM 878 O O . ARG A 1 110 ? -13.052 3.587 20.708 1.00 95.50 110 ARG A O 1
ATOM 885 N N . LYS A 1 111 ? -12.158 4.596 22.502 1.00 95.50 111 LYS A N 1
ATOM 886 C CA . LYS A 1 111 ? -10.962 5.059 21.799 1.00 95.50 111 LYS A CA 1
ATOM 887 C C . LYS A 1 111 ? -10.067 3.865 21.452 1.00 95.50 111 LYS A C 1
ATOM 889 O O . LYS A 1 111 ? -9.759 3.054 22.323 1.00 95.50 111 LYS A O 1
ATOM 894 N N . LYS A 1 112 ? -9.639 3.786 20.194 1.00 96.88 112 LYS A N 1
ATOM 895 C CA . LYS A 1 112 ? -8.731 2.770 19.659 1.00 96.88 112 LYS A CA 1
ATOM 896 C C . LYS A 1 112 ? -7.407 3.398 19.255 1.00 96.88 112 LYS A C 1
ATOM 898 O O . LYS A 1 112 ? -7.389 4.460 18.637 1.00 96.88 112 LYS A O 1
ATOM 903 N N . TRP A 1 113 ? -6.320 2.703 19.558 1.00 96.38 113 TRP A N 1
ATOM 904 C CA . TRP A 1 113 ? -4.972 2.955 19.066 1.00 96.38 113 TRP A CA 1
ATOM 905 C C . TRP A 1 113 ? -4.638 1.874 18.056 1.00 96.38 113 TRP A C 1
ATOM 907 O O . TRP A 1 113 ? -4.565 0.693 18.394 1.00 96.38 113 TRP A O 1
ATOM 917 N N . CYS A 1 114 ? -4.504 2.272 16.800 1.00 97.19 114 CYS A N 1
ATOM 918 C CA . CYS A 1 114 ? -4.460 1.338 15.694 1.00 97.19 114 CYS A CA 1
ATOM 919 C C . CYS A 1 114 ? -3.116 1.411 14.986 1.00 97.19 114 CYS A C 1
ATOM 921 O O . CYS A 1 114 ? -2.684 2.479 14.541 1.00 97.19 114 CYS A O 1
ATOM 923 N N . GLN A 1 115 ? -2.492 0.249 14.824 1.00 96.38 115 GLN A N 1
ATOM 924 C CA . GLN A 1 115 ? -1.447 0.065 13.830 1.00 96.38 115 GLN A CA 1
ATOM 925 C C . GLN A 1 115 ? -2.082 -0.440 12.531 1.00 96.38 115 GLN A C 1
ATOM 927 O O . GLN A 1 115 ? -2.745 -1.478 12.519 1.00 96.38 115 GLN A O 1
ATOM 932 N N . LEU A 1 116 ? -1.901 0.303 11.444 1.00 95.81 116 LEU A N 1
ATOM 933 C CA . LEU A 1 116 ? -2.464 -0.007 10.139 1.00 95.81 116 LEU A CA 1
ATOM 934 C C . LEU A 1 116 ? -1.574 -0.989 9.380 1.00 95.81 116 LEU A C 1
ATOM 936 O O . LEU A 1 116 ? -0.342 -0.924 9.395 1.00 95.81 116 LEU A O 1
ATOM 940 N N . LYS A 1 117 ? -2.223 -1.902 8.667 1.00 94.31 117 LYS A N 1
ATOM 941 C CA . LYS A 1 117 ? -1.600 -2.852 7.753 1.00 94.31 117 LYS A CA 1
ATOM 942 C C . LYS A 1 117 ? -2.431 -2.940 6.487 1.00 94.31 117 LYS A C 1
ATOM 944 O O . LYS A 1 117 ? -3.657 -2.950 6.537 1.00 94.31 117 LYS A O 1
ATOM 949 N N . SER A 1 118 ? -1.768 -2.996 5.336 1.00 91.38 118 SER A N 1
ATOM 950 C CA . SER A 1 118 ? -2.494 -2.972 4.068 1.00 91.38 118 SER A CA 1
ATOM 951 C C . SER A 1 118 ? -3.324 -4.235 3.870 1.00 91.38 118 SER A C 1
ATOM 953 O O . SER A 1 118 ? -4.495 -4.122 3.541 1.00 91.38 118 SER A O 1
ATOM 955 N N . GLY A 1 119 ? -2.758 -5.415 4.135 1.00 92.94 119 GLY A N 1
ATOM 956 C CA . GLY A 1 119 ? -3.418 -6.686 3.843 1.00 92.94 119 GLY A CA 1
ATOM 957 C C . GLY A 1 119 ? -3.056 -7.828 4.797 1.00 92.94 119 GLY A C 1
ATOM 958 O O . GLY A 1 119 ? -2.183 -7.672 5.661 1.00 92.94 119 GLY A O 1
ATOM 959 N N . PRO A 1 120 ? -3.689 -9.000 4.611 1.00 93.75 120 PRO A N 1
ATOM 960 C CA . PRO A 1 120 ? -3.685 -10.110 5.567 1.00 93.75 120 PRO A CA 1
ATOM 961 C C . PRO A 1 120 ? -2.354 -10.868 5.668 1.00 93.75 120 PRO A C 1
ATOM 963 O O . PRO A 1 120 ? -2.197 -11.733 6.529 1.00 93.75 120 PRO A O 1
ATOM 966 N N . ASN A 1 121 ? -1.374 -10.528 4.827 1.00 91.06 121 ASN A N 1
ATOM 967 C CA . ASN A 1 121 ? -0.064 -11.180 4.754 1.00 91.06 121 ASN A CA 1
ATOM 968 C C . ASN A 1 121 ? 1.087 -10.156 4.703 1.00 91.06 121 ASN A C 1
ATOM 970 O O . ASN A 1 121 ? 2.074 -10.357 4.008 1.00 91.0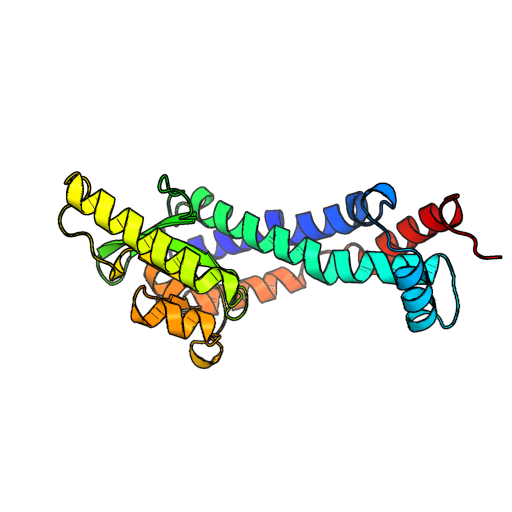6 121 ASN A O 1
ATOM 974 N N . THR A 1 122 ? 0.945 -9.022 5.401 1.00 89.31 122 THR A N 1
ATOM 975 C CA . THR A 1 122 ? 1.917 -7.905 5.351 1.00 89.31 122 THR A CA 1
ATOM 976 C C . THR A 1 122 ? 2.886 -7.842 6.539 1.00 89.31 122 THR A C 1
ATOM 978 O O . THR A 1 122 ? 3.580 -6.840 6.710 1.00 89.31 122 THR A O 1
ATOM 981 N N . ILE A 1 123 ? 2.934 -8.892 7.364 1.00 90.50 123 ILE A N 1
ATOM 982 C CA . ILE A 1 123 ? 3.889 -9.040 8.473 1.00 90.50 123 ILE A CA 1
ATOM 983 C C . ILE A 1 123 ? 4.525 -10.427 8.457 1.00 90.50 123 ILE A C 1
ATOM 985 O O . ILE A 1 123 ? 3.921 -11.389 7.975 1.00 90.50 123 ILE A O 1
ATOM 989 N N . ASN A 1 124 ? 5.695 -10.521 9.077 1.00 90.75 124 ASN A N 1
ATOM 990 C CA . ASN A 1 124 ? 6.496 -11.732 9.163 1.00 90.75 124 ASN A CA 1
ATOM 991 C C . ASN A 1 124 ? 6.547 -12.248 10.612 1.00 90.75 124 ASN A C 1
ATOM 993 O O . ASN A 1 124 ? 6.116 -11.579 11.554 1.00 90.75 124 ASN A O 1
ATOM 997 N N . SER A 1 125 ? 7.124 -13.435 10.816 1.00 90.56 125 SER A N 1
ATOM 998 C CA . SER A 1 125 ? 7.314 -14.028 12.150 1.00 90.56 125 SER A CA 1
ATOM 999 C C . SER A 1 125 ? 8.088 -13.115 13.108 1.00 90.56 125 SER A C 1
ATOM 1001 O O . SER A 1 125 ? 7.748 -13.029 14.290 1.00 90.56 125 SER A O 1
ATOM 1003 N N . GLU A 1 126 ? 9.086 -12.400 12.589 1.00 90.94 126 GLU A N 1
ATOM 1004 C CA . GLU A 1 126 ? 9.928 -11.471 13.346 1.00 90.94 126 GLU A CA 1
ATOM 1005 C C . GLU A 1 126 ? 9.164 -10.239 13.850 1.00 90.94 126 GLU A C 1
ATOM 1007 O O . GLU A 1 126 ? 9.553 -9.662 14.862 1.00 90.94 126 GLU A O 1
ATOM 1012 N N . ASP A 1 127 ? 8.040 -9.874 13.222 1.00 90.94 127 ASP A N 1
ATOM 1013 C CA . ASP A 1 127 ? 7.236 -8.709 13.611 1.00 90.94 127 ASP A CA 1
ATOM 1014 C C . ASP A 1 127 ? 6.290 -8.997 14.787 1.00 90.94 127 ASP A C 1
ATOM 1016 O O . ASP A 1 127 ? 5.959 -8.095 15.562 1.00 90.94 127 ASP A O 1
ATOM 1020 N N . VAL A 1 128 ? 5.852 -10.253 14.947 1.00 93.25 128 VAL A N 1
ATOM 1021 C CA . VAL A 1 128 ? 4.770 -10.639 15.873 1.00 93.25 128 VAL A CA 1
ATOM 1022 C C . VAL A 1 128 ? 5.106 -10.294 17.322 1.00 93.25 128 VAL A C 1
ATOM 1024 O O . VAL A 1 128 ? 4.371 -9.566 17.993 1.00 93.25 128 VAL A O 1
ATOM 1027 N N . LYS A 1 129 ? 6.228 -10.820 17.827 1.00 94.88 129 LYS A N 1
ATOM 1028 C CA . LYS A 1 129 ? 6.621 -10.646 19.231 1.00 94.88 129 LYS A CA 1
ATOM 1029 C C . LYS A 1 129 ? 6.937 -9.178 19.558 1.00 94.88 129 LYS A C 1
ATOM 1031 O O . LYS A 1 129 ? 6.422 -8.701 20.573 1.00 94.88 129 LYS A O 1
ATOM 1036 N N . PRO A 1 130 ? 7.711 -8.437 18.739 1.00 93.94 130 PRO A N 1
ATOM 1037 C CA . PRO A 1 130 ? 7.923 -7.008 18.953 1.00 93.94 130 PRO A CA 1
ATOM 1038 C C . PRO A 1 130 ? 6.626 -6.196 19.005 1.00 93.94 130 PRO A C 1
ATOM 1040 O O . PRO A 1 130 ? 6.501 -5.326 19.867 1.00 93.94 130 PRO A O 1
ATOM 1043 N N . LEU A 1 131 ? 5.653 -6.486 18.136 1.00 93.25 131 LEU A N 1
ATOM 1044 C CA . LEU A 1 131 ? 4.377 -5.769 18.091 1.00 93.25 131 LEU A CA 1
ATOM 1045 C C . LEU A 1 131 ? 3.565 -5.974 19.377 1.00 93.25 131 LEU A C 1
ATOM 1047 O O . LEU A 1 131 ? 3.205 -4.995 20.031 1.00 93.25 131 LEU A O 1
ATOM 1051 N N . ILE A 1 132 ? 3.370 -7.226 19.807 1.00 94.12 132 ILE A N 1
ATOM 1052 C CA . ILE A 1 132 ? 2.648 -7.543 21.055 1.00 94.12 132 ILE A CA 1
ATOM 1053 C C . ILE A 1 132 ? 3.333 -6.888 22.259 1.00 94.12 132 ILE A C 1
ATOM 1055 O O . ILE A 1 132 ? 2.683 -6.244 23.085 1.00 94.12 132 ILE A O 1
ATOM 1059 N N . GLN A 1 133 ? 4.664 -7.004 22.351 1.00 93.12 133 GLN A N 1
ATOM 1060 C CA . GLN A 1 133 ? 5.425 -6.417 23.456 1.00 93.12 133 GLN A CA 1
ATOM 1061 C C . GLN A 1 133 ? 5.290 -4.900 23.495 1.00 93.12 133 GLN A C 1
ATOM 1063 O O . GLN A 1 133 ? 5.196 -4.316 24.572 1.00 93.12 133 GLN A O 1
ATOM 1068 N N . LYS A 1 134 ? 5.291 -4.257 22.331 1.00 91.94 134 LYS A N 1
ATOM 1069 C CA . LYS A 1 134 ? 5.142 -2.812 22.214 1.00 91.94 134 LYS A CA 1
ATOM 1070 C C . LYS A 1 134 ? 3.769 -2.353 22.690 1.00 91.94 134 LYS A C 1
ATOM 1072 O O . LYS A 1 134 ? 3.706 -1.431 23.495 1.00 91.94 134 LYS A O 1
ATOM 1077 N N . PHE A 1 135 ? 2.700 -3.019 22.258 1.00 93.50 135 PHE A N 1
ATOM 1078 C CA . PHE A 1 135 ? 1.333 -2.679 22.663 1.00 93.50 135 PHE A CA 1
ATOM 1079 C C . PHE A 1 135 ? 1.172 -2.873 24.172 1.00 93.50 135 PHE A C 1
ATOM 1081 O O . PHE A 1 135 ? 0.789 -1.949 24.888 1.00 93.50 135 PHE A O 1
ATOM 1088 N N . THR A 1 136 ? 1.584 -4.041 24.672 1.00 90.56 136 THR A N 1
ATOM 1089 C CA . THR A 1 136 ? 1.533 -4.381 26.099 1.00 90.56 136 THR A CA 1
ATOM 1090 C C . THR A 1 136 ? 2.325 -3.384 26.951 1.00 90.56 136 THR A C 1
ATOM 1092 O O . THR A 1 136 ? 1.817 -2.912 27.965 1.00 90.56 136 THR A O 1
ATOM 1095 N N . LYS A 1 137 ? 3.547 -3.004 26.545 1.00 90.81 137 LYS A N 1
ATOM 1096 C CA . LYS A 1 137 ? 4.358 -2.012 27.275 1.00 90.81 137 LYS A CA 1
ATOM 1097 C C . LYS A 1 137 ? 3.669 -0.653 27.344 1.00 90.81 137 LYS A C 1
ATOM 1099 O O . LYS A 1 137 ? 3.641 -0.054 28.417 1.00 90.81 137 LYS A O 1
ATOM 1104 N N . THR A 1 138 ? 3.101 -0.186 26.234 1.00 89.00 138 THR A N 1
ATOM 1105 C CA . THR A 1 138 ? 2.367 1.081 26.199 1.00 89.00 138 THR A CA 1
ATOM 1106 C C . THR A 1 138 ? 1.165 1.054 27.134 1.00 89.00 138 THR A C 1
ATOM 1108 O O . THR A 1 138 ? 0.993 1.983 27.917 1.00 89.00 138 THR A O 1
ATOM 1111 N N . ILE A 1 139 ? 0.365 -0.015 27.104 1.00 88.69 139 ILE A N 1
ATOM 1112 C CA . ILE A 1 139 ? -0.800 -0.174 27.984 1.00 88.69 139 ILE A CA 1
ATOM 1113 C C . ILE A 1 139 ? -0.380 -0.170 29.455 1.00 88.69 139 ILE A C 1
ATOM 1115 O O . ILE A 1 139 ? -1.004 0.501 30.274 1.00 88.69 139 ILE A O 1
ATOM 1119 N N . THR A 1 140 ? 0.685 -0.894 29.802 1.00 88.25 140 THR A N 1
ATOM 1120 C CA . THR A 1 140 ? 1.197 -0.922 31.175 1.00 88.25 140 THR A CA 1
ATOM 1121 C C . THR A 1 140 ? 1.635 0.470 31.625 1.00 88.25 140 THR A C 1
ATOM 1123 O O . THR A 1 140 ? 1.205 0.918 32.683 1.00 88.25 140 THR A O 1
ATOM 1126 N N . LEU A 1 141 ? 2.399 1.196 30.802 1.00 87.19 141 LEU A N 1
ATOM 1127 C CA . LEU A 1 141 ? 2.832 2.563 31.110 1.00 87.19 141 LEU A CA 1
ATOM 1128 C C . LEU A 1 141 ? 1.642 3.525 31.272 1.00 87.19 141 LEU A C 1
ATOM 1130 O O . LEU A 1 141 ? 1.596 4.319 32.211 1.00 87.19 141 LEU A O 1
ATOM 1134 N N . ALA A 1 142 ? 0.659 3.419 30.378 1.00 85.44 142 ALA A N 1
ATOM 1135 C CA . ALA A 1 142 ? -0.596 4.162 30.418 1.00 85.44 142 ALA A CA 1
ATOM 1136 C C . ALA A 1 142 ? -1.359 3.960 31.738 1.00 85.44 142 ALA A C 1
ATOM 1138 O O . ALA A 1 142 ? -1.864 4.929 32.311 1.00 85.44 142 ALA A O 1
ATOM 1139 N N . ARG A 1 143 ? -1.416 2.713 32.228 1.00 85.50 143 ARG A N 1
ATOM 1140 C CA . ARG A 1 143 ? -2.037 2.361 33.513 1.00 85.50 143 ARG A CA 1
ATOM 1141 C C . ARG A 1 143 ? -1.242 2.912 34.692 1.00 85.50 143 ARG A C 1
ATOM 1143 O O . ARG A 1 143 ? -1.836 3.528 35.567 1.00 85.50 143 ARG A O 1
ATOM 1150 N N . THR A 1 144 ? 0.081 2.741 34.701 1.00 84.31 144 THR A N 1
ATOM 1151 C CA . THR A 1 144 ? 0.953 3.219 35.788 1.00 84.31 144 THR A CA 1
ATOM 1152 C C . THR A 1 144 ? 0.854 4.730 35.989 1.00 84.31 144 THR A C 1
ATOM 1154 O O . THR A 1 144 ? 0.823 5.196 37.123 1.00 84.31 144 THR A O 1
ATOM 1157 N N . ASN A 1 145 ? 0.746 5.495 34.902 1.00 82.75 145 ASN A N 1
ATOM 1158 C CA . ASN A 1 145 ? 0.699 6.956 34.966 1.00 82.75 145 ASN A CA 1
ATOM 1159 C C . ASN A 1 145 ? -0.718 7.522 35.168 1.00 82.75 145 ASN A C 1
ATOM 1161 O O . ASN A 1 145 ? -0.892 8.735 35.083 1.00 82.75 145 ASN A O 1
ATOM 1165 N N . ASN A 1 146 ? -1.742 6.675 35.366 1.00 76.62 146 ASN A N 1
ATOM 1166 C CA . ASN A 1 146 ? -3.161 7.065 35.377 1.00 76.62 146 ASN A CA 1
ATOM 1167 C C . ASN A 1 146 ? -3.581 7.926 34.165 1.00 76.62 146 ASN A C 1
ATOM 1169 O O . ASN A 1 146 ? -4.578 8.644 34.220 1.00 76.62 146 ASN A O 1
ATOM 1173 N N . ALA A 1 147 ? -2.840 7.839 33.054 1.00 71.44 147 ALA A N 1
ATOM 1174 C CA . ALA A 1 147 ? -3.037 8.680 31.876 1.00 71.44 147 ALA A CA 1
ATOM 1175 C C . ALA A 1 147 ? -4.310 8.297 31.102 1.00 71.44 147 ALA A C 1
ATOM 1177 O O . ALA A 1 147 ? -4.880 9.121 30.392 1.00 71.44 147 ALA A O 1
ATOM 1178 N N . PHE A 1 148 ? -4.771 7.049 31.261 1.00 73.81 148 PHE A N 1
ATOM 1179 C CA . PHE A 1 148 ? -5.952 6.517 30.586 1.00 73.81 148 PHE A CA 1
ATOM 1180 C C . PHE A 1 148 ? -6.763 5.629 31.535 1.00 73.81 148 PHE A C 1
ATOM 1182 O O . PHE A 1 148 ? -6.467 4.447 31.735 1.00 73.81 148 PHE A O 1
ATOM 1189 N N . LYS A 1 149 ? -7.808 6.196 32.139 1.00 75.69 149 LYS A N 1
ATOM 1190 C CA . LYS A 1 149 ? -8.709 5.445 33.019 1.00 75.69 149 LYS A CA 1
ATOM 1191 C C . LYS A 1 149 ? -9.445 4.365 32.213 1.00 75.69 149 LYS A C 1
ATOM 1193 O O . LYS A 1 149 ? -10.101 4.673 31.226 1.00 75.69 149 LYS A O 1
ATOM 1198 N N . GLY A 1 150 ? -9.350 3.104 32.643 1.00 80.06 150 GLY A N 1
ATOM 1199 C CA . GLY A 1 150 ? -10.088 1.988 32.030 1.00 80.06 150 GLY A CA 1
ATOM 1200 C C . GLY A 1 150 ? -9.519 1.457 30.706 1.00 80.06 150 GLY A C 1
ATOM 1201 O O . GLY A 1 150 ? -10.254 0.815 29.951 1.00 80.06 150 GLY A O 1
ATOM 1202 N N . ILE A 1 151 ? -8.236 1.712 30.420 1.00 87.50 151 ILE A N 1
ATOM 1203 C CA . ILE A 1 151 ? -7.560 1.229 29.208 1.00 87.50 151 ILE A CA 1
ATOM 1204 C C . ILE A 1 151 ? -7.422 -0.304 29.187 1.00 87.50 151 ILE A C 1
ATOM 1206 O O . ILE A 1 151 ? -6.957 -0.934 30.148 1.00 87.50 151 ILE A O 1
ATOM 1210 N N . SER A 1 152 ? -7.807 -0.907 28.065 1.00 88.81 152 SER A N 1
ATOM 1211 C CA . SER A 1 152 ? -7.831 -2.352 27.832 1.00 88.81 152 SER A CA 1
ATOM 1212 C C . SER A 1 152 ? -6.873 -2.756 26.712 1.00 88.81 152 SER A C 1
ATOM 1214 O O . SER A 1 152 ? -6.557 -1.971 25.820 1.00 88.81 152 SER A O 1
ATOM 1216 N N . ASN A 1 153 ? -6.456 -4.024 26.708 1.00 87.06 153 ASN A N 1
ATOM 1217 C CA . ASN A 1 153 ? -5.700 -4.592 25.589 1.00 87.06 153 ASN A CA 1
ATOM 1218 C C . ASN A 1 153 ? -6.497 -4.552 24.280 1.00 87.06 153 ASN A C 1
ATOM 1220 O O . ASN A 1 153 ? -5.901 -4.444 23.213 1.00 87.06 153 ASN A O 1
ATOM 1224 N N . THR A 1 154 ? -7.827 -4.576 24.380 1.00 92.81 154 THR A N 1
ATOM 1225 C CA . THR A 1 154 ? -8.770 -4.478 23.258 1.00 92.81 154 THR A CA 1
ATOM 1226 C C . THR A 1 154 ? -8.873 -3.075 22.657 1.00 92.81 154 THR A C 1
ATOM 1228 O O . THR A 1 154 ? -9.565 -2.892 21.657 1.00 92.81 154 THR A O 1
ATOM 1231 N N . ASP A 1 155 ? -8.225 -2.079 23.266 1.00 94.75 155 ASP A N 1
ATOM 1232 C CA . ASP A 1 155 ? -8.154 -0.722 22.722 1.00 94.75 155 ASP A CA 1
ATOM 1233 C C . ASP A 1 155 ? -6.936 -0.537 21.811 1.00 94.75 155 ASP A C 1
ATOM 1235 O O . ASP A 1 155 ? -6.919 0.383 21.001 1.00 94.75 155 ASP A O 1
ATOM 1239 N N . PHE A 1 156 ? -5.935 -1.420 21.900 1.00 95.81 156 PHE A N 1
ATOM 1240 C CA . PHE A 1 156 ? -4.797 -1.453 20.983 1.00 95.81 156 PHE A CA 1
ATOM 1241 C C . PHE A 1 156 ? -5.029 -2.542 19.953 1.00 95.81 156 PHE A C 1
ATOM 1243 O O . PHE A 1 156 ? -5.044 -3.727 20.290 1.00 95.81 156 PHE A O 1
ATOM 1250 N N . ILE A 1 157 ? -5.221 -2.129 18.707 1.00 97.31 157 ILE A N 1
ATOM 1251 C CA . ILE A 1 157 ? -5.657 -3.012 17.632 1.00 97.31 157 ILE A CA 1
ATOM 1252 C C . ILE A 1 157 ? -4.692 -2.971 16.455 1.00 97.31 157 ILE A C 1
ATOM 1254 O O . ILE A 1 157 ? -3.942 -2.010 16.252 1.00 97.31 157 ILE A O 1
ATOM 1258 N N . VAL A 1 158 ? -4.763 -4.011 15.636 1.00 97.75 158 VAL A N 1
ATOM 1259 C CA . VAL A 1 158 ? -4.207 -3.999 14.287 1.00 97.75 158 VAL A CA 1
ATOM 1260 C C . VAL A 1 158 ? -5.359 -3.891 13.297 1.00 97.75 158 VAL A C 1
ATOM 1262 O O . VAL A 1 158 ? -6.218 -4.768 13.249 1.00 97.75 158 VAL A O 1
ATOM 1265 N N . GLY A 1 159 ? -5.378 -2.817 12.512 1.00 97.88 159 GLY A N 1
ATOM 1266 C CA . GLY A 1 159 ? -6.353 -2.611 11.443 1.00 97.88 159 GLY A CA 1
ATOM 1267 C C . GLY A 1 159 ? -5.795 -3.085 10.107 1.00 97.88 159 GLY A C 1
ATOM 1268 O O . GLY A 1 159 ? -4.785 -2.555 9.643 1.00 97.88 159 GLY A O 1
ATOM 1269 N N . VAL A 1 160 ? -6.439 -4.068 9.481 1.00 97.50 160 VAL A N 1
ATOM 1270 C CA . VAL A 1 160 ? -6.074 -4.599 8.161 1.00 97.50 160 VAL A CA 1
ATOM 1271 C C . VAL A 1 160 ? -7.076 -4.092 7.123 1.00 97.50 160 VAL A C 1
ATOM 1273 O O . VAL A 1 160 ? -8.270 -4.356 7.232 1.00 97.50 160 VAL A O 1
ATOM 1276 N N . LEU A 1 161 ? -6.615 -3.342 6.119 1.00 95.88 161 LEU A N 1
ATOM 1277 C CA . LEU A 1 161 ? -7.502 -2.554 5.244 1.00 95.88 161 LEU A CA 1
ATOM 1278 C C . LEU A 1 161 ? -8.361 -3.383 4.279 1.00 95.88 161 LEU A C 1
ATOM 1280 O O . LEU A 1 161 ? -9.474 -2.964 3.954 1.00 95.88 161 LEU A O 1
ATOM 1284 N N . TYR A 1 162 ? -7.839 -4.506 3.785 1.00 94.62 162 TYR A N 1
ATOM 1285 C CA . TYR A 1 162 ? -8.527 -5.390 2.842 1.00 94.62 162 TYR A CA 1
ATOM 1286 C C . TYR A 1 162 ? -8.330 -6.866 3.191 1.00 94.62 162 TYR A C 1
ATOM 1288 O O . TYR A 1 162 ? -7.410 -7.222 3.928 1.00 94.62 162 TYR A O 1
ATOM 1296 N N . GLY A 1 163 ? -9.177 -7.709 2.600 1.00 95.31 163 GLY A N 1
ATOM 1297 C CA . GLY A 1 163 ? -9.190 -9.158 2.781 1.00 95.31 163 GLY A CA 1
ATOM 1298 C C . GLY A 1 163 ? -10.267 -9.629 3.755 1.00 95.31 163 GLY A C 1
ATOM 1299 O O . GLY A 1 163 ? -11.027 -8.830 4.306 1.00 95.31 163 GLY A O 1
ATOM 1300 N N . GLU A 1 164 ? -10.306 -10.939 3.959 1.00 95.94 164 GLU A N 1
ATOM 1301 C CA . GLU A 1 164 ? -11.275 -11.640 4.797 1.00 95.94 164 GLU A CA 1
ATOM 1302 C C . GLU A 1 164 ? -10.596 -12.344 5.985 1.00 95.94 164 GLU A C 1
ATOM 1304 O O . GLU A 1 164 ? -9.425 -12.732 5.902 1.00 95.94 164 GLU A O 1
ATOM 1309 N N . PRO A 1 165 ? -11.311 -12.590 7.101 1.00 96.00 165 PRO A N 1
ATOM 1310 C CA . PRO A 1 165 ? -10.743 -13.257 8.278 1.00 96.00 165 PRO A CA 1
ATOM 1311 C C . PRO A 1 165 ? -10.084 -14.616 7.988 1.00 96.00 165 PRO A C 1
ATOM 1313 O O . PRO A 1 165 ? -9.097 -14.981 8.632 1.00 96.00 165 PRO A O 1
ATOM 1316 N N . SER A 1 166 ? -10.591 -15.366 7.003 1.00 96.44 166 SER A N 1
ATOM 1317 C CA . SER A 1 166 ? -10.012 -16.647 6.578 1.00 96.44 166 SER A CA 1
ATOM 1318 C C . SER A 1 166 ? -8.615 -16.507 5.969 1.00 96.44 166 SER A C 1
ATOM 1320 O O . SER A 1 166 ? -7.819 -17.440 6.065 1.00 96.44 166 SER A O 1
ATOM 1322 N N . GLU A 1 167 ? -8.306 -15.350 5.384 1.00 96.00 167 GLU A N 1
ATOM 1323 C CA . GLU A 1 167 ? -7.043 -15.058 4.701 1.00 96.00 167 GLU A CA 1
ATOM 1324 C C . GLU A 1 167 ? -5.950 -14.575 5.659 1.00 96.00 167 GLU A C 1
ATOM 1326 O O . GLU A 1 167 ? -4.780 -14.529 5.275 1.00 96.00 167 GLU A O 1
ATOM 1331 N N . LEU A 1 168 ? -6.309 -14.223 6.903 1.00 96.50 168 LEU A N 1
ATOM 1332 C CA . LEU A 1 168 ? -5.349 -13.780 7.909 1.00 96.50 168 LEU A CA 1
ATOM 1333 C C . LEU A 1 168 ? -4.267 -14.838 8.132 1.00 96.50 168 LEU A C 1
ATOM 1335 O O . LEU A 1 168 ? -4.545 -15.993 8.494 1.00 96.50 168 LEU A O 1
ATOM 1339 N N . SER A 1 169 ? -3.016 -14.401 7.985 1.00 96.12 169 SER A N 1
ATOM 1340 C CA . SER A 1 169 ? -1.848 -15.221 8.279 1.00 96.12 169 SER A CA 1
ATOM 1341 C C . SER A 1 169 ? -1.848 -15.715 9.730 1.00 96.12 169 SER A C 1
ATOM 1343 O O . SER A 1 169 ? -2.438 -15.114 10.637 1.00 96.12 169 SER A O 1
ATOM 1345 N N . MET A 1 170 ? -1.109 -16.798 9.987 1.00 96.69 170 MET A N 1
ATOM 1346 C CA . MET A 1 170 ? -0.908 -17.292 11.353 1.00 96.69 170 MET A CA 1
ATOM 1347 C C . MET A 1 170 ? -0.237 -16.240 12.257 1.00 96.69 170 MET A C 1
ATOM 1349 O O . MET A 1 170 ? -0.434 -16.237 13.473 1.00 96.69 170 MET A O 1
ATOM 1353 N N . HIS A 1 171 ? 0.520 -15.307 11.678 1.00 96.88 171 HIS A N 1
ATOM 1354 C CA . HIS A 1 171 ? 1.129 -14.200 12.410 1.00 96.88 171 HIS A CA 1
ATOM 1355 C C . HIS A 1 171 ? 0.063 -13.274 13.004 1.00 96.88 171 HIS A C 1
ATOM 1357 O O . HIS A 1 171 ? 0.075 -13.032 14.210 1.00 96.88 171 HIS A O 1
ATOM 1363 N N . TYR A 1 172 ? -0.922 -12.852 12.208 1.00 97.38 172 TYR A N 1
ATOM 1364 C CA . TYR A 1 172 ? -2.040 -12.050 12.711 1.00 97.38 172 TYR A CA 1
ATOM 1365 C C . TYR A 1 172 ? -2.910 -12.815 13.698 1.00 97.38 172 TYR A C 1
ATOM 1367 O O . TYR A 1 172 ? -3.190 -12.302 14.776 1.00 97.38 172 TYR A O 1
ATOM 1375 N N . LYS A 1 173 ? -3.252 -14.070 13.392 1.00 96.19 173 LYS A N 1
ATOM 1376 C CA . LYS A 1 173 ? -4.015 -14.932 14.311 1.00 96.19 173 LYS A CA 1
ATOM 1377 C C . LYS A 1 173 ? -3.318 -15.115 15.663 1.00 96.19 173 LYS A C 1
ATOM 1379 O O . LYS A 1 173 ? -3.970 -15.375 16.666 1.00 96.19 173 LYS A O 1
ATOM 1384 N N . THR A 1 174 ? -1.990 -15.000 15.713 1.00 97.06 174 THR A N 1
ATOM 1385 C CA . THR A 1 174 ? -1.234 -15.031 16.974 1.00 97.06 174 THR A CA 1
ATOM 1386 C C . THR A 1 174 ? -1.362 -13.720 17.747 1.00 97.06 174 THR A C 1
ATOM 1388 O O . THR A 1 174 ? -1.540 -13.763 18.961 1.00 97.06 174 THR A O 1
ATOM 1391 N N . ILE A 1 175 ? -1.305 -12.575 17.060 1.00 96.25 175 ILE A N 1
ATOM 1392 C CA . ILE A 1 175 ? -1.504 -11.249 17.667 1.00 96.25 175 ILE A CA 1
ATOM 1393 C C . ILE A 1 175 ? -2.923 -11.135 18.239 1.00 96.25 175 ILE A C 1
ATOM 1395 O O . ILE A 1 175 ? -3.076 -10.736 19.396 1.00 96.25 175 ILE A O 1
ATOM 1399 N N . ASP A 1 176 ? -3.919 -11.593 17.476 1.00 96.75 176 ASP A N 1
ATOM 1400 C CA . ASP A 1 176 ? -5.354 -11.521 17.786 1.00 96.75 176 ASP A CA 1
ATOM 1401 C C . ASP A 1 176 ? -5.743 -12.192 19.113 1.00 96.75 176 ASP A C 1
ATOM 1403 O O . ASP A 1 176 ? -6.685 -11.781 19.783 1.00 96.75 176 ASP A O 1
ATOM 1407 N N . LYS A 1 177 ? -4.940 -13.157 19.584 1.00 95.94 177 LYS A N 1
ATOM 1408 C CA . LYS A 1 177 ? -5.103 -13.770 20.915 1.00 95.94 177 LYS A CA 1
ATOM 1409 C C . LYS A 1 177 ? -4.956 -12.772 22.069 1.00 95.94 177 LYS A C 1
ATOM 1411 O O . LYS A 1 177 ? -5.388 -13.060 23.180 1.00 95.94 177 LYS A O 1
ATOM 1416 N N . THR A 1 178 ? -4.279 -11.647 21.835 1.00 93.94 178 THR A N 1
ATOM 1417 C CA . THR A 1 178 ? -3.947 -10.640 22.861 1.00 93.94 178 THR A CA 1
ATOM 1418 C C . THR A 1 178 ? -4.422 -9.235 22.515 1.00 93.94 178 THR A C 1
ATOM 1420 O O . THR A 1 178 ? -4.849 -8.503 23.407 1.00 93.94 178 THR A O 1
ATOM 1423 N N . HIS A 1 179 ? -4.341 -8.866 21.239 1.00 95.81 179 HIS A N 1
ATOM 1424 C CA . HIS A 1 179 ? -4.674 -7.554 20.704 1.00 95.81 179 HIS A CA 1
ATOM 1425 C C . HIS A 1 179 ? -5.505 -7.754 19.441 1.00 95.81 179 HIS A C 1
ATOM 1427 O O . HIS A 1 179 ? -4.988 -8.378 18.515 1.00 95.81 179 HIS A O 1
ATOM 1433 N N . PRO A 1 180 ? -6.746 -7.243 19.381 1.00 97.12 180 PRO A N 1
ATOM 1434 C CA . PRO A 1 180 ? -7.640 -7.519 18.266 1.00 97.12 180 PRO A CA 1
ATOM 1435 C C . PRO A 1 180 ? -7.026 -7.172 16.909 1.00 97.12 180 PRO A C 1
ATOM 1437 O O . PRO A 1 180 ? -6.491 -6.075 16.715 1.00 97.12 180 PRO A O 1
ATOM 1440 N N . VAL A 1 181 ? -7.149 -8.092 15.957 1.00 98.12 181 VAL A N 1
ATOM 1441 C CA . VAL A 1 181 ? -6.851 -7.868 14.544 1.00 98.12 181 VAL A CA 1
ATOM 1442 C C . VAL A 1 181 ? -8.169 -7.749 13.796 1.00 98.12 181 VAL A C 1
ATOM 1444 O O . VAL A 1 181 ? -8.906 -8.716 13.631 1.00 98.12 181 VAL A O 1
ATOM 1447 N N . ILE A 1 182 ? -8.463 -6.544 13.324 1.00 98.25 182 ILE A N 1
ATOM 1448 C CA . ILE A 1 182 ? -9.725 -6.220 12.668 1.00 98.25 182 ILE A CA 1
ATOM 1449 C C . ILE A 1 182 ? -9.455 -6.017 11.181 1.00 98.25 182 ILE A C 1
ATOM 1451 O O . ILE A 1 182 ? -8.625 -5.186 10.819 1.00 98.25 182 ILE A O 1
ATOM 1455 N N . ILE A 1 183 ? -10.141 -6.769 10.319 1.00 98.19 183 ILE A N 1
ATOM 1456 C CA . ILE A 1 183 ? -9.845 -6.837 8.883 1.00 98.19 183 ILE A CA 1
ATOM 1457 C C . ILE A 1 183 ? -11.019 -6.401 8.003 1.00 98.19 183 ILE A C 1
ATOM 1459 O O . ILE A 1 183 ? -12.184 -6.666 8.308 1.00 98.19 183 ILE A O 1
ATOM 1463 N N . GLY A 1 184 ? -10.687 -5.741 6.891 1.00 97.12 184 GLY A N 1
ATOM 1464 C CA . GLY A 1 184 ? -11.569 -5.510 5.756 1.00 97.12 184 GLY A CA 1
ATOM 1465 C C . GLY A 1 184 ? -12.864 -4.832 6.176 1.00 97.12 184 GLY A C 1
ATOM 1466 O O . GLY A 1 184 ? -12.855 -3.804 6.858 1.00 97.12 184 GLY A O 1
ATOM 1467 N N . LYS A 1 185 ? -13.993 -5.427 5.782 1.00 97.62 185 LYS A N 1
ATOM 1468 C CA . LYS A 1 185 ? -15.335 -4.889 6.036 1.00 97.62 185 LYS A CA 1
ATOM 1469 C C . LYS A 1 185 ? -15.559 -4.490 7.499 1.00 97.62 185 LYS A C 1
ATOM 1471 O O . LYS A 1 185 ? -16.118 -3.422 7.740 1.00 97.62 185 LYS A O 1
ATOM 1476 N N . GLU A 1 186 ? -15.114 -5.307 8.452 1.00 98.19 186 GLU A N 1
ATOM 1477 C CA . GLU A 1 186 ? -15.316 -5.038 9.880 1.00 98.19 186 GLU A CA 1
ATOM 1478 C C . GLU A 1 186 ? -14.496 -3.832 10.353 1.00 98.19 186 GLU A C 1
ATOM 1480 O O . GLU A 1 186 ? -14.996 -2.995 11.105 1.00 98.19 186 GLU A O 1
ATOM 1485 N N . PHE A 1 187 ? -13.262 -3.679 9.866 1.00 98.31 187 PHE A N 1
ATOM 1486 C CA . PHE A 1 187 ? -12.433 -2.523 10.208 1.00 98.31 187 PHE A CA 1
ATOM 1487 C C . PHE A 1 187 ? -13.072 -1.220 9.716 1.00 98.31 187 PHE A C 1
ATOM 1489 O O . PHE A 1 187 ? -13.248 -0.273 10.484 1.00 98.31 187 PHE A O 1
ATOM 1496 N N . TRP A 1 188 ? -13.511 -1.195 8.456 1.00 98.19 188 TRP A N 1
ATOM 1497 C CA . TRP A 1 188 ? -14.206 -0.039 7.889 1.00 98.19 188 TRP A CA 1
ATOM 1498 C C . TRP A 1 188 ? -15.532 0.254 8.590 1.00 98.19 188 TRP A C 1
ATOM 1500 O O . TRP A 1 188 ? -15.874 1.421 8.779 1.00 98.19 188 TRP A O 1
ATOM 1510 N N . HIS A 1 189 ? -16.271 -0.774 9.004 1.00 98.38 189 HIS A N 1
ATOM 1511 C CA . HIS A 1 189 ? -17.503 -0.597 9.764 1.00 98.38 189 HIS A CA 1
ATOM 1512 C C . HIS A 1 189 ? -17.239 0.081 11.114 1.00 98.38 189 HIS A C 1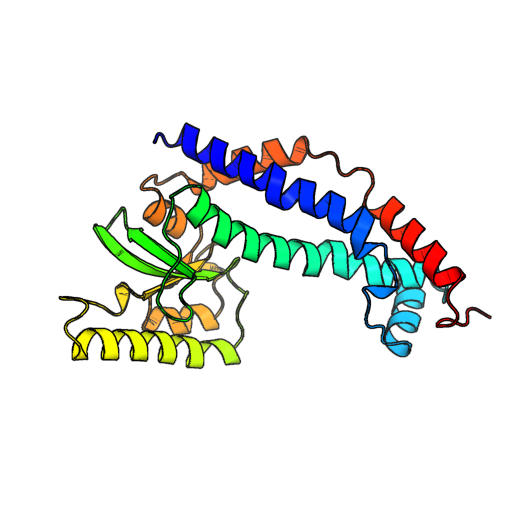
ATOM 1514 O O . HIS A 1 189 ? -17.938 1.030 11.454 1.00 98.38 189 HIS A O 1
ATOM 1520 N N . ARG A 1 190 ? -16.186 -0.318 11.834 1.00 98.38 190 ARG A N 1
ATOM 1521 C CA . ARG A 1 190 ? -15.808 0.300 13.116 1.00 98.38 190 ARG A CA 1
ATOM 1522 C C . ARG A 1 190 ? -15.316 1.729 12.992 1.00 98.38 190 ARG A C 1
ATOM 1524 O O . ARG A 1 190 ? -15.627 2.556 13.841 1.00 98.38 190 ARG A O 1
ATOM 1531 N N . VAL A 1 191 ? -14.582 2.044 11.929 1.00 97.94 191 VAL A N 1
ATOM 1532 C CA . VAL A 1 191 ? -14.123 3.417 11.671 1.00 97.94 191 VAL A CA 1
ATOM 1533 C C . VAL A 1 191 ? -15.299 4.320 11.286 1.00 97.94 191 VAL A C 1
ATOM 1535 O O . VAL A 1 191 ? -15.407 5.450 11.759 1.00 97.94 191 VAL A O 1
ATOM 1538 N N . THR A 1 192 ? -16.183 3.843 10.407 1.00 97.69 192 THR A N 1
ATOM 1539 C CA . THR A 1 192 ? -17.169 4.707 9.733 1.00 97.69 192 THR A CA 1
ATOM 1540 C C . THR A 1 192 ? -18.574 4.648 10.328 1.00 97.69 192 THR A C 1
ATOM 1542 O O . THR A 1 192 ? -19.343 5.591 10.157 1.00 97.69 192 THR A O 1
ATOM 1545 N N . GLY A 1 193 ? -18.925 3.557 11.010 1.00 97.75 193 GLY A N 1
ATOM 1546 C CA . GLY A 1 193 ? -20.278 3.258 11.487 1.00 97.75 193 GLY A CA 1
ATO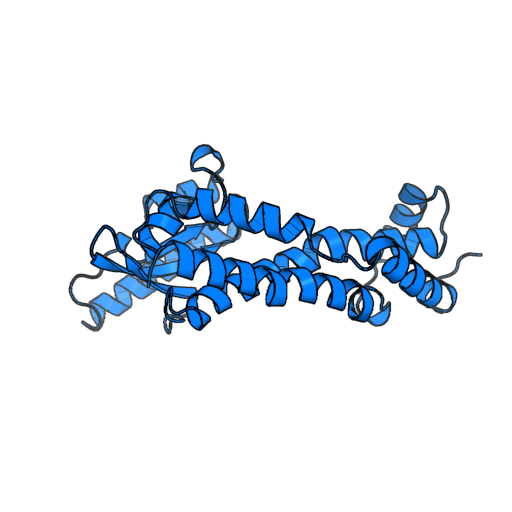M 1547 C C . GLY A 1 193 ? -21.231 2.744 10.402 1.00 97.75 193 GLY A C 1
ATOM 1548 O O . GLY A 1 193 ? -22.412 2.549 10.674 1.00 97.75 193 GLY A O 1
ATOM 1549 N N . PHE A 1 194 ? -20.756 2.523 9.171 1.00 97.94 194 PHE A N 1
ATOM 1550 C CA . PHE A 1 194 ? -21.590 2.082 8.051 1.00 97.94 194 PHE A CA 1
ATOM 1551 C C . PHE A 1 194 ? -21.310 0.601 7.697 1.00 97.94 194 PHE A C 1
ATOM 1553 O O . PHE A 1 194 ? -20.254 0.293 7.140 1.00 97.94 194 PHE A O 1
ATOM 1560 N N . PRO A 1 195 ? -22.247 -0.340 7.946 1.00 95.69 195 PRO A N 1
ATOM 1561 C CA . PRO A 1 195 ? -22.002 -1.783 7.793 1.00 95.69 195 PRO A CA 1
ATOM 1562 C C . PRO A 1 195 ? -21.586 -2.240 6.389 1.00 95.69 195 PRO A C 1
ATOM 1564 O O . PRO A 1 195 ? -20.887 -3.236 6.234 1.00 95.69 195 PRO A O 1
ATOM 1567 N N . ASN A 1 196 ? -22.032 -1.535 5.347 1.00 96.56 196 ASN A N 1
ATOM 1568 C CA . ASN A 1 196 ? -21.770 -1.880 3.945 1.00 96.56 196 ASN A CA 1
ATOM 1569 C C . ASN A 1 196 ? -20.784 -0.916 3.267 1.00 96.56 196 ASN A C 1
ATOM 1571 O O . ASN A 1 196 ? -20.669 -0.930 2.039 1.00 96.56 196 ASN A O 1
ATOM 1575 N N . PHE A 1 197 ? -20.079 -0.099 4.056 1.00 98.12 197 PHE A N 1
ATOM 1576 C CA . PHE A 1 197 ? -19.174 0.932 3.558 1.00 98.12 197 PHE A CA 1
ATOM 1577 C C . PHE A 1 197 ? -18.122 0.370 2.612 1.00 98.12 197 PHE A C 1
ATOM 1579 O O . PHE A 1 197 ? -18.001 0.827 1.480 1.00 98.12 197 PHE A O 1
ATOM 1586 N N . TYR A 1 198 ? -17.405 -0.662 3.062 1.00 97.75 198 TYR A N 1
ATOM 1587 C CA . TYR A 1 198 ? -16.276 -1.224 2.330 1.00 97.75 198 TYR A CA 1
ATOM 1588 C C . TYR A 1 198 ? -16.676 -1.726 0.940 1.00 97.75 198 TYR A C 1
ATOM 1590 O O . TYR A 1 198 ? -16.051 -1.369 -0.052 1.00 97.75 198 TYR A O 1
ATOM 1598 N N . ASN A 1 199 ? -17.786 -2.459 0.839 1.00 97.38 199 ASN A N 1
ATOM 1599 C CA . ASN A 1 199 ? -18.265 -2.992 -0.438 1.00 97.38 199 ASN A CA 1
ATOM 1600 C C . ASN A 1 199 ? -18.655 -1.876 -1.419 1.00 97.38 199 ASN A C 1
ATOM 1602 O O . ASN A 1 199 ? -18.385 -1.971 -2.617 1.00 97.38 199 ASN A O 1
ATOM 1606 N N . LYS A 1 200 ? -19.287 -0.805 -0.921 1.00 98.31 200 LYS A N 1
ATOM 1607 C CA . LYS A 1 200 ? -19.633 0.359 -1.747 1.00 98.31 200 LYS A CA 1
ATOM 1608 C C . LYS A 1 200 ? -18.384 1.134 -2.160 1.00 98.31 200 LYS A C 1
ATOM 1610 O O . LYS A 1 200 ? -18.284 1.515 -3.321 1.00 98.31 200 LYS A O 1
ATOM 1615 N N . LEU A 1 201 ? -17.431 1.316 -1.246 1.00 98.06 201 LEU A N 1
ATOM 1616 C CA . LEU A 1 201 ? -16.150 1.952 -1.532 1.00 98.06 201 LEU A CA 1
ATOM 1617 C C . LEU A 1 201 ? -15.398 1.201 -2.637 1.00 98.06 201 LEU A C 1
ATOM 1619 O O . LEU A 1 201 ? -15.020 1.814 -3.628 1.00 98.06 201 LEU A O 1
ATOM 1623 N N . VAL A 1 202 ? -15.249 -0.122 -2.514 1.00 97.31 202 VAL A N 1
ATOM 1624 C CA . VAL A 1 202 ? -14.604 -0.969 -3.534 1.00 97.31 202 VAL A CA 1
ATOM 1625 C C . VAL A 1 202 ? -15.292 -0.813 -4.890 1.00 97.31 202 VAL A C 1
ATOM 1627 O O . VAL A 1 202 ? -14.626 -0.624 -5.906 1.00 97.31 202 VAL A O 1
ATOM 1630 N N . LYS A 1 203 ? -16.631 -0.817 -4.920 1.00 98.06 203 LYS A N 1
ATOM 1631 C CA . LYS A 1 203 ? -17.395 -0.619 -6.157 1.00 98.06 203 LYS A CA 1
ATOM 1632 C C . LYS A 1 203 ? -17.114 0.737 -6.814 1.00 98.06 203 LYS A C 1
ATOM 1634 O O . LYS A 1 203 ? -16.971 0.787 -8.034 1.00 98.06 203 LYS A O 1
ATOM 1639 N N . GLU A 1 204 ? -17.066 1.824 -6.048 1.00 98.31 204 GLU A N 1
ATOM 1640 C CA . GLU A 1 204 ? -16.784 3.153 -6.605 1.00 98.31 204 GLU A CA 1
ATOM 1641 C C . GLU A 1 204 ? -15.312 3.304 -7.018 1.00 98.31 204 GLU A C 1
ATOM 1643 O O . GLU A 1 204 ? -15.042 3.848 -8.086 1.00 98.31 204 GLU A O 1
ATOM 1648 N N . LEU A 1 205 ? -14.370 2.723 -6.268 1.00 97.56 205 LEU A N 1
ATOM 1649 C CA . LEU A 1 205 ? -12.962 2.648 -6.671 1.00 97.56 205 LEU A CA 1
ATOM 1650 C C . LEU A 1 205 ? -12.783 1.876 -7.986 1.00 97.56 205 LEU A C 1
ATOM 1652 O O . LEU A 1 205 ? -12.038 2.317 -8.852 1.00 97.56 205 LEU A O 1
ATOM 1656 N N . HIS A 1 206 ? -13.498 0.765 -8.196 1.00 97.31 206 HIS A N 1
ATOM 1657 C CA . HIS A 1 206 ? -13.447 0.037 -9.472 1.00 97.31 206 HIS A CA 1
ATOM 1658 C C . HIS A 1 206 ? -13.921 0.890 -10.654 1.00 97.31 206 HIS A C 1
ATOM 1660 O O . HIS A 1 206 ? -13.328 0.842 -11.728 1.00 97.31 206 HIS A O 1
ATOM 1666 N N . LYS A 1 207 ? -14.975 1.694 -10.468 1.00 97.44 207 LYS A N 1
ATOM 1667 C CA . LYS A 1 207 ? -15.432 2.623 -11.513 1.00 97.44 207 LYS A CA 1
ATOM 1668 C C . LYS A 1 207 ? -14.397 3.705 -11.795 1.00 97.44 207 LYS A C 1
ATOM 1670 O O . LYS A 1 207 ? -14.176 4.030 -12.954 1.00 97.44 207 LYS A O 1
ATOM 1675 N N . SER A 1 208 ? -13.788 4.241 -10.743 1.00 96.50 208 SER A N 1
ATOM 1676 C CA . SER A 1 208 ? -12.716 5.231 -10.826 1.00 96.50 208 SER A CA 1
ATOM 1677 C C . SER A 1 208 ? -11.514 4.699 -11.618 1.00 96.50 208 SER A C 1
ATOM 1679 O O . SER A 1 208 ? -11.077 5.336 -12.575 1.00 96.50 208 SER A O 1
ATOM 1681 N N . ILE A 1 209 ? -11.061 3.475 -11.317 1.00 95.94 209 ILE A N 1
ATOM 1682 C CA . ILE A 1 209 ? -9.934 2.815 -11.997 1.00 95.94 209 ILE A CA 1
ATOM 1683 C C . ILE A 1 209 ? -10.152 2.714 -13.514 1.00 95.94 209 ILE A C 1
ATOM 1685 O O . ILE A 1 209 ? -9.205 2.908 -14.273 1.00 95.94 209 ILE A O 1
ATOM 1689 N N . ASN A 1 210 ? -11.387 2.481 -13.973 1.00 95.12 210 ASN A N 1
ATOM 1690 C CA . ASN A 1 210 ? -11.697 2.414 -15.408 1.00 95.12 210 ASN A CA 1
ATOM 1691 C C . ASN A 1 210 ? -11.420 3.728 -16.160 1.00 95.12 210 ASN A C 1
ATOM 1693 O O . ASN A 1 210 ? -11.267 3.703 -17.378 1.00 95.12 210 ASN A O 1
ATOM 1697 N N . ASN A 1 211 ? -11.357 4.859 -15.452 1.00 92.81 211 ASN A N 1
ATOM 1698 C CA . ASN A 1 211 ? -11.115 6.179 -16.031 1.00 92.81 211 ASN A CA 1
ATOM 1699 C C . ASN A 1 211 ? -9.658 6.646 -15.877 1.00 92.81 211 ASN A C 1
ATOM 1701 O O . ASN A 1 211 ? -9.327 7.751 -16.304 1.00 92.81 211 ASN A O 1
ATOM 1705 N N . VAL A 1 212 ? -8.782 5.842 -15.262 1.00 93.94 212 VAL A N 1
ATOM 1706 C CA . VAL A 1 212 ? -7.383 6.224 -15.035 1.00 93.94 212 VAL A CA 1
ATOM 1707 C C . VAL A 1 212 ? -6.622 6.251 -16.361 1.00 93.94 212 VAL A C 1
ATOM 1709 O O . VAL A 1 212 ? -6.425 5.223 -17.011 1.00 93.94 212 VAL A O 1
ATOM 1712 N N . ASP A 1 213 ? -6.112 7.427 -16.733 1.00 94.62 213 ASP A N 1
ATOM 1713 C CA . ASP A 1 213 ? -5.155 7.554 -17.831 1.00 94.62 213 ASP A CA 1
ATOM 1714 C C . ASP A 1 213 ? -3.780 7.030 -17.393 1.00 94.62 213 ASP A C 1
ATOM 1716 O O . ASP A 1 213 ? -2.998 7.699 -16.712 1.00 94.62 213 ASP A O 1
ATOM 1720 N N . THR A 1 214 ? -3.465 5.811 -17.823 1.00 94.56 214 THR A N 1
ATOM 1721 C CA . THR A 1 214 ? -2.181 5.161 -17.531 1.00 94.56 214 THR A CA 1
ATOM 1722 C C . THR A 1 214 ? -1.008 5.763 -18.305 1.00 94.56 214 THR A C 1
ATOM 1724 O O . THR A 1 214 ? 0.138 5.388 -18.057 1.00 94.56 214 THR A O 1
ATOM 1727 N N . LYS A 1 215 ? -1.249 6.661 -19.271 1.00 95.88 215 LYS A N 1
ATOM 1728 C CA . LYS A 1 215 ? -0.234 7.333 -20.102 1.00 95.88 215 LYS A CA 1
ATOM 1729 C C . LYS A 1 215 ? 0.724 6.393 -20.840 1.00 95.88 215 LYS A C 1
ATOM 1731 O O . LYS A 1 215 ? 1.786 6.841 -21.289 1.00 95.88 215 LYS A O 1
ATOM 1736 N N . ASN A 1 216 ? 0.356 5.118 -21.003 1.00 96.00 216 ASN A N 1
ATOM 1737 C CA . ASN A 1 216 ? 1.240 4.046 -21.469 1.00 96.00 216 ASN A CA 1
ATOM 1738 C C . ASN A 1 216 ? 2.529 3.946 -20.623 1.00 96.00 216 ASN A C 1
ATOM 1740 O O . ASN A 1 216 ? 3.626 3.773 -21.160 1.00 96.00 216 ASN A O 1
ATOM 1744 N N . LEU A 1 217 ? 2.402 4.115 -19.298 1.00 96.31 217 LEU A N 1
ATOM 174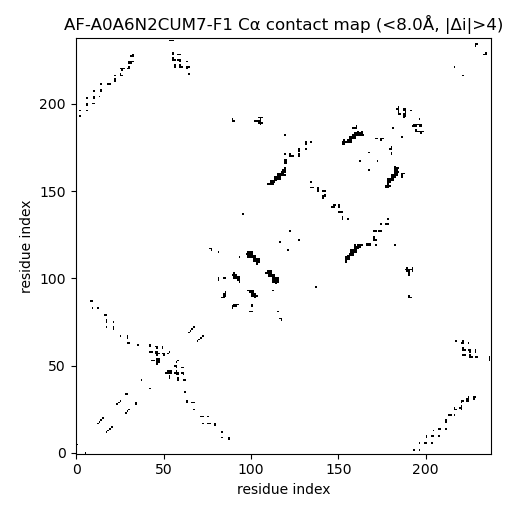5 C CA . LEU A 1 217 ? 3.536 4.202 -18.370 1.00 96.31 217 LEU A CA 1
ATOM 1746 C C . LEU A 1 217 ? 4.483 3.007 -18.474 1.00 96.31 217 LEU A C 1
ATOM 1748 O O . LEU A 1 217 ? 5.692 3.196 -18.381 1.00 96.31 217 LEU A O 1
ATOM 1752 N N . ILE A 1 218 ? 3.944 1.801 -18.703 1.00 97.00 218 ILE A N 1
ATOM 1753 C CA . ILE A 1 218 ? 4.734 0.567 -18.736 1.00 97.00 218 ILE A CA 1
ATOM 1754 C C . ILE A 1 218 ? 5.738 0.598 -19.878 1.00 97.00 218 ILE A C 1
ATOM 1756 O O . ILE A 1 218 ? 6.921 0.378 -19.641 1.00 97.00 218 ILE A O 1
ATOM 1760 N N . ASN A 1 219 ? 5.285 0.917 -21.090 1.00 96.81 219 ASN A N 1
ATOM 1761 C CA . ASN A 1 219 ? 6.169 0.941 -22.247 1.00 96.81 219 ASN A CA 1
ATOM 1762 C C . ASN A 1 219 ? 7.067 2.180 -22.207 1.00 96.81 219 ASN A C 1
ATOM 1764 O O . ASN A 1 219 ? 8.281 2.042 -22.200 1.00 96.81 219 ASN A O 1
ATOM 1768 N N . LYS A 1 220 ? 6.498 3.385 -22.040 1.00 97.94 220 LYS A N 1
ATOM 1769 C CA . LYS A 1 220 ? 7.287 4.631 -22.064 1.00 97.94 220 LYS A CA 1
ATOM 1770 C C . LYS A 1 220 ? 8.385 4.664 -21.004 1.00 97.94 220 LYS A C 1
ATOM 1772 O O . LYS A 1 220 ? 9.524 4.997 -21.309 1.00 97.94 220 LYS A O 1
ATOM 1777 N N . GLY A 1 221 ? 8.054 4.324 -19.758 1.00 98.06 221 GLY A N 1
ATOM 1778 C CA . GLY A 1 221 ? 9.031 4.365 -18.675 1.00 98.06 221 GLY A CA 1
ATOM 1779 C C . GLY A 1 221 ? 10.095 3.273 -18.791 1.00 98.06 221 GLY A C 1
ATOM 1780 O O . GLY A 1 221 ? 11.246 3.520 -18.434 1.00 98.06 221 GLY A O 1
ATOM 1781 N N . CYS A 1 222 ? 9.737 2.102 -19.326 1.00 98.25 222 CYS A N 1
ATOM 1782 C CA . CYS A 1 222 ? 10.696 1.039 -19.614 1.00 98.25 222 CYS A CA 1
ATOM 1783 C C . CYS A 1 222 ? 11.624 1.418 -20.778 1.00 98.25 222 CYS A C 1
ATOM 1785 O O . CYS A 1 222 ? 12.834 1.233 -20.667 1.00 98.25 222 CYS A O 1
ATOM 1787 N N . ASP A 1 223 ? 11.088 2.001 -21.852 1.00 98.44 223 ASP A N 1
ATOM 17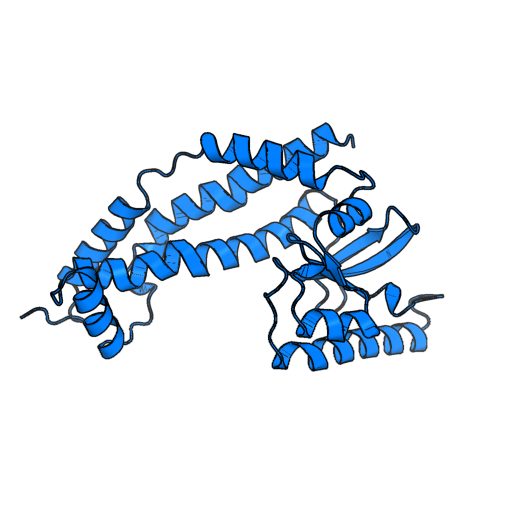88 C CA . ASP A 1 223 ? 11.861 2.459 -23.012 1.00 98.44 223 ASP A CA 1
ATOM 1789 C C . ASP A 1 223 ? 12.844 3.570 -22.626 1.00 98.44 223 ASP A C 1
ATOM 1791 O O . ASP A 1 223 ? 14.000 3.569 -23.048 1.00 98.44 223 ASP A O 1
ATOM 1795 N N . ASP A 1 224 ? 12.411 4.517 -21.792 1.00 98.31 224 ASP A N 1
ATOM 1796 C CA . ASP A 1 224 ? 13.283 5.583 -21.298 1.00 98.31 224 ASP A CA 1
ATOM 1797 C C . ASP A 1 224 ? 14.410 5.036 -20.414 1.00 98.31 224 ASP A C 1
ATOM 1799 O O . ASP A 1 224 ? 15.557 5.471 -20.545 1.00 98.31 224 ASP A O 1
ATOM 1803 N N . LEU A 1 225 ? 14.119 4.034 -19.579 1.00 98.50 225 LEU A N 1
ATOM 1804 C CA . LEU A 1 225 ? 15.145 3.357 -18.789 1.00 98.50 225 LEU A CA 1
ATOM 1805 C C . LEU A 1 225 ? 16.119 2.567 -19.680 1.00 98.50 225 LEU A C 1
ATOM 1807 O O . LEU A 1 225 ? 17.326 2.611 -19.445 1.00 98.50 225 LEU A O 1
ATOM 1811 N N . ALA A 1 226 ? 15.625 1.888 -20.720 1.00 98.50 226 ALA A N 1
ATOM 1812 C CA . ALA A 1 226 ? 16.456 1.152 -21.674 1.00 98.50 226 ALA A CA 1
ATOM 1813 C C . ALA A 1 226 ? 17.445 2.076 -22.403 1.00 98.50 226 ALA A C 1
ATOM 1815 O O . ALA A 1 226 ? 18.615 1.719 -22.562 1.00 98.50 226 ALA A O 1
ATOM 1816 N N . LYS A 1 227 ? 17.021 3.292 -22.779 1.00 98.38 227 LYS A N 1
ATOM 1817 C CA . LYS A 1 227 ? 17.913 4.312 -23.361 1.00 98.38 227 LYS A CA 1
ATOM 1818 C C . LYS A 1 227 ? 19.035 4.703 -22.396 1.00 98.38 227 LYS A C 1
ATOM 1820 O O . LYS A 1 227 ? 20.193 4.737 -22.809 1.00 98.38 227 LYS A O 1
ATOM 1825 N N . GLU A 1 228 ? 18.716 4.958 -21.123 1.00 97.94 228 GLU A N 1
ATOM 1826 C CA . GLU A 1 228 ? 19.733 5.277 -20.107 1.00 97.94 228 GLU A CA 1
ATOM 1827 C C . GLU A 1 228 ? 20.708 4.104 -19.909 1.00 97.94 228 GLU A C 1
ATOM 1829 O O . GLU A 1 228 ? 21.922 4.315 -19.905 1.00 97.94 228 GLU A O 1
ATOM 1834 N N . ILE A 1 229 ? 20.199 2.868 -19.833 1.00 98.06 229 ILE A N 1
ATOM 1835 C CA . ILE A 1 229 ? 21.000 1.639 -19.703 1.00 98.06 229 ILE A CA 1
ATOM 1836 C C . ILE A 1 229 ? 21.961 1.467 -20.879 1.00 98.06 229 ILE A C 1
ATOM 1838 O O . ILE A 1 229 ? 23.143 1.218 -20.661 1.00 98.06 229 ILE A O 1
ATOM 1842 N N . LYS A 1 230 ? 21.484 1.645 -22.116 1.00 97.75 230 LYS A N 1
ATOM 1843 C CA . LYS A 1 230 ? 22.303 1.515 -23.329 1.00 97.75 230 LYS A CA 1
ATOM 1844 C C . LYS A 1 230 ? 23.490 2.482 -23.344 1.00 97.75 230 LYS A C 1
ATOM 1846 O O . LYS A 1 230 ? 24.541 2.150 -23.876 1.00 97.75 230 LYS A O 1
ATOM 1851 N N . SER A 1 231 ? 23.311 3.676 -22.782 1.00 96.12 231 SER A N 1
ATOM 1852 C CA . SER A 1 231 ? 24.352 4.710 -22.700 1.00 96.12 231 SER A CA 1
ATOM 1853 C C . SER A 1 231 ? 25.243 4.610 -21.457 1.00 96.12 231 SER A C 1
ATOM 1855 O O . SER A 1 231 ? 26.184 5.388 -21.310 1.00 96.12 231 SER A O 1
ATOM 1857 N N . SER A 1 232 ? 24.928 3.704 -20.528 1.00 95.56 232 SER A N 1
ATOM 1858 C CA . SER A 1 232 ? 25.583 3.649 -19.227 1.00 95.56 232 SER A CA 1
ATOM 1859 C C . SER A 1 232 ? 26.839 2.775 -19.265 1.00 95.56 232 SER A C 1
ATOM 1861 O O . SER A 1 232 ? 26.763 1.630 -19.705 1.00 95.56 232 SER A O 1
ATOM 1863 N N . PRO A 1 233 ? 27.969 3.239 -18.700 1.00 93.38 233 PRO A N 1
ATOM 1864 C CA . PRO A 1 233 ? 29.186 2.431 -18.593 1.00 93.38 233 PRO A CA 1
ATOM 1865 C C . PRO A 1 233 ? 29.061 1.278 -17.581 1.00 93.38 233 PRO A C 1
ATOM 1867 O O . PRO A 1 233 ? 29.989 0.490 -17.433 1.00 93.38 233 PRO A O 1
ATOM 1870 N N . LEU A 1 234 ? 27.941 1.180 -16.853 1.00 91.44 234 LEU A N 1
ATOM 1871 C CA . LEU A 1 234 ? 27.683 0.097 -15.898 1.00 91.44 234 LEU A CA 1
ATOM 1872 C C . LEU A 1 234 ? 27.399 -1.247 -16.578 1.00 91.44 234 LEU A C 1
ATOM 1874 O O . LEU A 1 234 ? 27.412 -2.278 -15.904 1.00 91.44 234 LEU A O 1
ATOM 1878 N N . PHE A 1 235 ? 27.103 -1.242 -17.879 1.00 94.50 235 PHE A N 1
ATOM 1879 C CA . PHE A 1 235 ? 26.705 -2.430 -18.616 1.00 94.50 235 PHE A CA 1
ATOM 1880 C C . PHE A 1 235 ? 27.571 -2.614 -19.858 1.00 94.50 235 PHE A C 1
ATOM 1882 O O . PHE A 1 235 ? 27.798 -1.677 -20.616 1.00 94.50 235 PHE A O 1
ATOM 1889 N N . ASP A 1 236 ? 27.995 -3.854 -20.078 1.00 92.19 236 ASP A N 1
ATOM 1890 C CA . ASP A 1 236 ? 28.702 -4.277 -21.280 1.00 92.19 236 ASP A CA 1
ATOM 1891 C C . ASP A 1 236 ? 27.854 -5.308 -22.031 1.00 92.19 236 ASP A C 1
ATOM 1893 O O . ASP A 1 236 ? 27.693 -6.440 -21.573 1.00 92.19 236 ASP A O 1
ATOM 1897 N N . PHE A 1 237 ? 27.263 -4.882 -23.146 1.00 92.38 237 PHE A N 1
ATOM 1898 C CA . PHE A 1 237 ? 26.380 -5.699 -23.984 1.00 92.38 237 PHE A CA 1
ATOM 1899 C C . PHE A 1 237 ? 27.096 -6.322 -25.190 1.00 92.38 237 PHE A C 1
ATOM 1901 O O . PHE A 1 237 ? 26.413 -6.824 -26.086 1.00 92.38 237 PHE A O 1
ATOM 1908 N N . SER A 1 238 ? 28.431 -6.236 -25.240 1.00 82.06 238 SER A N 1
ATOM 1909 C CA . SER A 1 238 ? 29.230 -6.875 -26.288 1.00 82.06 238 SER A CA 1
ATOM 1910 C C . SER A 1 238 ? 29.270 -8.402 -26.185 1.00 82.06 238 SER A C 1
ATOM 1912 O O . SER A 1 238 ? 28.956 -8.967 -25.106 1.00 82.06 238 SER A O 1
#

Radius of gyration: 21.74 Å; Cα contacts (8 Å, |Δi|>4): 334; chains: 1; bounding box: 52×32×62 Å